Protein AF-A0A519KA55-F1 (afdb_monomer)

Radius of gyration: 27.05 Å; Cα contacts (8 Å, |Δi|>4): 321; chains: 1; bounding box: 92×28×70 Å

Solvent-accessible surface area (backbone atoms only — not comparable to full-atom values): 11023 Å² total; per-residue (Å²): 141,82,86,90,81,90,86,92,83,79,88,82,79,80,83,86,80,80,91,72,91,73,81,70,74,78,69,93,66,83,74,63,76,76,68,82,49,75,70,79,53,44,71,68,47,76,33,92,48,72,68,51,41,44,64,48,48,37,59,49,50,45,51,53,52,52,39,37,60,57,45,34,79,73,40,87,74,35,42,26,34,38,38,34,34,40,38,38,91,46,33,32,32,47,46,33,39,32,37,20,27,88,85,33,35,43,70,39,34,34,36,58,34,84,91,7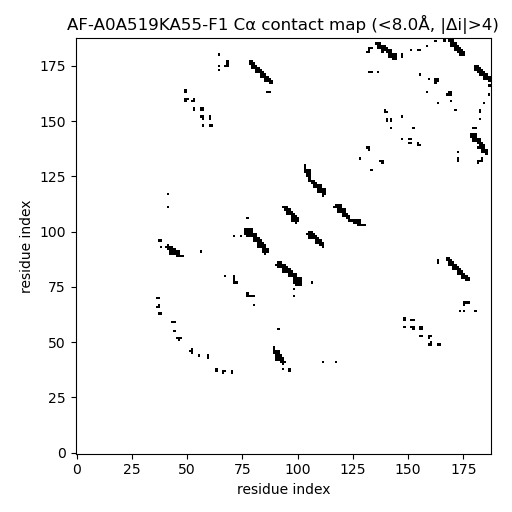4,74,42,73,40,79,52,76,76,62,75,53,78,50,68,87,77,52,59,92,85,35,43,78,70,48,80,23,46,76,94,45,31,61,65,50,47,32,52,48,53,34,54,51,44,71,74,36,36,84,79,59,51,21,31,35,40,35,43,38,40,48,87,70,37,36,39,37,20,35,34,79,102

pLDDT: mean 80.57, std 20.04, range [33.94, 97.88]

Mean predicted aligned error: 11.34 Å

Foldseek 3Di:
DDDDDDDDDDDDDDPPDDDDPPPPPPPPDPPVPPPVAQCVDFWLDFADDLVRVLVSVLVSVVVNLVRFVVNQVVDPQFFKKKWKWKQADRTIGTAKMFGAHPQRFTQWIWGQDPVVRDTDIDDDDRPNPPPADPPQWAWQDKAFPVCCSVRVSVSVSVCSVVPCVPQRMKMWMWMHGNTIITIIMHGD

Nearest PDB structures (foldseek):
  3wvr-assembly6_D  TM=4.036E-01  e=1.305E-01  Streptomyces cirratus
  8rvo-assembly1_X  TM=2.868E-01  e=2.502E-01  Saccharomyces cerevisiae
  8rvl-assembly1_X  TM=2.783E-01  e=2.816E-01  Saccharomyces cerevisiae
  2p1g-assembly2_B  TM=2.889E-01  e=4.017E-01  Bacteroides fragilis YCH46

Secondary structure (DSSP, 8-state):
---------------------------S---------TTS-SEEEE-SSHHHHHHHHHHHHHHHHHHHHHHHHHSTTEEEEEEEEEEETTEEEEEEEEEEETTSBEEEEEEEETTTTEEEEE-----B--SSSPTTPEEEEEEETTTHHHHHHHHHHHHHHHHHHHHSEEEEEEEE-SSEEEEEEEE-

Structure (mmCIF, N/CA/C/O backbone):
data_AF-A0A519KA55-F1
#
_entry.id   AF-A0A519KA55-F1
#
loop_
_atom_site.group_PDB
_atom_site.id
_atom_site.type_symbol
_atom_site.label_atom_id
_atom_site.label_alt_id
_atom_site.label_comp_id
_atom_site.label_asym_id
_atom_site.label_entity_id
_atom_site.label_seq_id
_atom_site.pdbx_PDB_ins_code
_atom_site.Cartn_x
_atom_site.Cartn_y
_atom_site.Cartn_z
_atom_site.occupancy
_atom_site.B_iso_or_equiv
_atom_site.auth_seq_id
_atom_site.auth_comp_id
_atom_site.auth_asym_id
_atom_site.auth_atom_id
_atom_site.pdbx_PDB_model_num
ATOM 1 N N . MET A 1 1 ? 73.673 -15.189 -53.585 1.00 45.50 1 MET A N 1
ATOM 2 C CA . MET A 1 1 ? 74.405 -13.899 -53.561 1.00 45.50 1 MET A CA 1
ATOM 3 C C . MET A 1 1 ? 73.322 -12.829 -53.536 1.00 45.50 1 MET A C 1
ATOM 5 O O . MET A 1 1 ? 72.498 -12.888 -54.428 1.00 45.50 1 MET A O 1
ATOM 9 N N . THR A 1 2 ? 73.092 -11.976 -52.533 1.00 46.09 2 THR A N 1
ATOM 10 C CA . THR A 1 2 ? 73.959 -11.164 -51.647 1.00 46.09 2 THR A CA 1
ATOM 11 C C . THR A 1 2 ? 73.022 -10.655 -50.518 1.00 46.09 2 THR A C 1
ATOM 13 O O . THR A 1 2 ? 71.929 -10.214 -50.835 1.00 46.09 2 THR A O 1
ATOM 16 N N . LYS A 1 3 ? 73.171 -11.034 -49.240 1.00 43.28 3 LYS A N 1
ATOM 17 C CA . LYS A 1 3 ? 73.848 -10.354 -48.106 1.00 43.28 3 LYS A CA 1
ATOM 18 C C . LYS A 1 3 ? 73.387 -8.908 -47.762 1.00 43.28 3 LYS A C 1
ATOM 20 O O . LYS A 1 3 ? 73.535 -8.035 -48.606 1.00 43.28 3 LYS A O 1
ATOM 25 N N . LEU A 1 4 ? 73.073 -8.714 -46.457 1.00 42.62 4 LEU A N 1
ATOM 26 C CA . LEU A 1 4 ? 73.141 -7.485 -45.607 1.00 42.62 4 LEU A CA 1
ATOM 27 C C . LEU A 1 4 ? 71.987 -6.467 -45.771 1.00 42.62 4 LEU A C 1
ATOM 29 O O . LEU A 1 4 ? 71.485 -6.324 -46.871 1.00 42.62 4 LEU A O 1
ATOM 33 N N . LEU A 1 5 ? 71.493 -5.691 -44.794 1.00 43.38 5 LEU A N 1
ATOM 34 C CA . LEU A 1 5 ? 71.726 -5.361 -43.366 1.00 43.38 5 LEU A CA 1
ATOM 35 C C . LEU A 1 5 ? 70.399 -4.674 -42.925 1.00 43.38 5 LEU A C 1
ATOM 37 O O . LEU A 1 5 ? 69.801 -3.970 -43.727 1.00 43.38 5 LEU A O 1
ATOM 41 N N . GLY A 1 6 ? 69.806 -4.936 -41.760 1.00 44.41 6 GLY A N 1
ATOM 42 C CA . GLY A 1 6 ? 70.147 -4.257 -40.507 1.00 44.41 6 GLY A CA 1
ATOM 43 C C . GLY A 1 6 ? 69.331 -2.968 -40.295 1.00 44.41 6 GLY A C 1
ATOM 44 O O . GLY A 1 6 ? 69.612 -1.968 -40.939 1.00 44.41 6 GLY A O 1
ATOM 45 N N . SER A 1 7 ? 68.382 -2.963 -39.350 1.00 51.75 7 SER A N 1
ATOM 46 C CA . SER A 1 7 ? 68.100 -1.769 -38.537 1.00 51.75 7 SER A CA 1
ATOM 47 C C . SER A 1 7 ? 67.402 -2.148 -37.228 1.00 51.75 7 SER A C 1
ATOM 49 O O . SER A 1 7 ? 66.263 -2.607 -37.213 1.00 51.75 7 SER A O 1
ATOM 51 N N . LEU A 1 8 ? 68.154 -1.979 -36.140 1.00 51.81 8 LEU A N 1
ATOM 52 C CA . LEU A 1 8 ? 67.713 -1.909 -34.750 1.00 51.81 8 LEU A CA 1
ATOM 53 C C . LEU A 1 8 ? 67.114 -0.520 -34.492 1.00 51.81 8 LEU A C 1
ATOM 55 O O . LEU A 1 8 ? 67.801 0.472 -34.728 1.00 51.81 8 LEU A O 1
ATOM 59 N N . THR A 1 9 ? 65.906 -0.426 -33.935 1.00 51.28 9 THR A N 1
ATOM 60 C CA . THR A 1 9 ? 65.370 0.764 -33.226 1.00 51.28 9 THR A CA 1
ATOM 61 C C . THR A 1 9 ? 63.996 0.360 -32.669 1.00 51.28 9 THR A C 1
ATOM 63 O O . THR A 1 9 ? 63.235 -0.279 -33.378 1.00 51.28 9 THR A O 1
ATOM 66 N N . LEU A 1 10 ? 63.548 0.643 -31.451 1.00 48.78 10 LEU A N 1
ATOM 67 C CA . LEU A 1 10 ? 64.107 1.236 -30.245 1.00 48.78 10 LEU A CA 1
ATOM 68 C C . LEU A 1 10 ? 63.179 0.742 -29.114 1.00 48.78 10 LEU A C 1
ATOM 70 O O . LEU A 1 10 ? 61.967 0.644 -29.302 1.00 48.78 10 LEU A O 1
ATOM 74 N N . ILE A 1 11 ? 63.745 0.415 -27.958 1.00 51.94 11 ILE A N 1
ATOM 75 C CA . ILE A 1 11 ? 63.015 0.026 -26.748 1.00 51.94 11 ILE A CA 1
ATOM 76 C C . ILE A 1 11 ? 62.241 1.247 -26.235 1.00 51.94 11 ILE A C 1
ATOM 78 O O . ILE A 1 11 ? 62.853 2.246 -25.859 1.00 51.94 11 ILE A O 1
ATOM 82 N N . SER A 1 12 ? 60.911 1.167 -26.178 1.00 54.03 12 SER A N 1
ATOM 83 C CA . SER A 1 12 ? 60.116 2.102 -25.380 1.00 54.03 12 SER A CA 1
ATOM 84 C C . SER A 1 12 ? 60.176 1.681 -23.914 1.00 54.03 12 SER A C 1
ATOM 86 O O . SER A 1 12 ? 59.584 0.683 -23.508 1.00 54.03 12 SER A O 1
ATOM 88 N N . LEU A 1 13 ? 60.928 2.458 -23.133 1.00 46.41 13 LEU A N 1
ATOM 89 C CA . LEU A 1 13 ? 60.904 2.455 -21.675 1.00 46.41 13 LEU A CA 1
ATOM 90 C C . LEU A 1 13 ? 59.489 2.809 -21.188 1.00 46.41 13 LEU A C 1
ATOM 92 O O . LEU A 1 13 ? 59.015 3.924 -21.402 1.00 46.41 13 LEU A O 1
ATOM 96 N N . PHE A 1 14 ? 58.845 1.881 -20.482 1.00 51.06 14 PHE A N 1
ATOM 97 C CA . PHE A 1 14 ? 57.729 2.205 -19.599 1.00 51.06 14 PHE A CA 1
ATOM 98 C C . PHE A 1 14 ? 58.284 2.910 -18.355 1.00 51.06 14 PHE A C 1
ATOM 100 O O . PHE A 1 14 ? 58.879 2.283 -17.481 1.00 51.06 14 PHE A O 1
ATOM 107 N N . LEU A 1 15 ? 58.086 4.225 -18.277 1.00 46.34 15 LEU A N 1
ATOM 108 C CA . LEU A 1 15 ? 58.180 4.985 -17.032 1.00 46.34 15 LEU A CA 1
ATOM 109 C C . LEU A 1 15 ? 56.929 4.688 -16.193 1.00 46.34 15 LEU A C 1
ATOM 111 O O . LEU A 1 15 ? 55.937 5.407 -16.255 1.00 46.34 15 LEU A O 1
ATOM 115 N N . ALA A 1 16 ? 56.969 3.604 -15.416 1.00 54.22 16 ALA A N 1
ATOM 116 C CA . ALA A 1 16 ? 56.063 3.407 -14.290 1.00 54.22 16 ALA A CA 1
ATOM 117 C C . ALA A 1 16 ? 56.680 4.098 -13.069 1.00 54.22 16 ALA A C 1
ATOM 119 O O . ALA A 1 16 ? 57.511 3.535 -12.359 1.00 54.22 16 ALA A O 1
ATOM 120 N N . GLY A 1 17 ? 56.307 5.356 -12.870 1.00 49.69 17 GLY A N 1
ATOM 121 C CA . GLY A 1 17 ? 56.723 6.153 -11.728 1.00 49.69 17 GLY A CA 1
ATOM 122 C C . GLY A 1 17 ? 55.613 7.112 -11.345 1.00 49.69 17 GLY A C 1
ATOM 123 O O . GLY A 1 17 ? 55.514 8.181 -11.927 1.00 49.69 17 GLY A O 1
ATOM 124 N N . CYS A 1 18 ? 54.778 6.686 -10.399 1.00 38.88 18 CYS A N 1
ATOM 125 C CA . CYS A 1 18 ? 54.170 7.526 -9.367 1.00 38.88 18 CYS A CA 1
ATOM 126 C C . CYS A 1 18 ? 53.447 6.606 -8.378 1.00 38.88 18 CYS A C 1
ATOM 128 O O . CYS A 1 18 ? 52.255 6.333 -8.485 1.00 38.88 18 CYS A O 1
ATOM 130 N N . SER A 1 19 ? 54.222 6.115 -7.411 1.00 48.47 19 SER A N 1
ATOM 131 C CA . SER A 1 19 ? 53.697 5.794 -6.091 1.00 48.47 19 SER A CA 1
ATOM 132 C C . SER A 1 19 ? 53.279 7.108 -5.444 1.00 48.47 19 SER A C 1
ATOM 134 O O . SER A 1 19 ? 54.132 7.939 -5.151 1.00 48.47 19 SER A O 1
ATOM 136 N N . ASN A 1 20 ? 51.982 7.269 -5.224 1.00 41.25 20 ASN A N 1
ATOM 137 C CA . ASN A 1 20 ? 51.453 7.992 -4.081 1.00 41.25 20 ASN A CA 1
ATOM 138 C C . ASN A 1 20 ? 50.185 7.253 -3.666 1.00 41.25 20 ASN A C 1
ATOM 140 O O . ASN A 1 20 ? 49.113 7.448 -4.236 1.00 41.25 20 ASN A O 1
ATOM 144 N N . GLU A 1 21 ? 50.342 6.370 -2.682 1.00 49.44 21 GLU A N 1
ATOM 145 C CA . GLU A 1 21 ? 49.247 5.917 -1.837 1.00 49.44 21 GLU A CA 1
ATOM 146 C C . GLU A 1 21 ? 48.680 7.143 -1.112 1.00 49.44 21 GLU A C 1
ATOM 148 O O . GLU A 1 21 ? 49.099 7.508 -0.016 1.00 49.44 21 GLU A O 1
ATOM 153 N N . SER A 1 22 ? 47.730 7.820 -1.751 1.00 39.84 22 SER A N 1
ATOM 154 C CA . SER A 1 22 ? 46.753 8.606 -1.017 1.00 39.84 22 SER A CA 1
ATOM 155 C C . SER A 1 22 ? 45.666 7.630 -0.603 1.00 39.84 22 SER A C 1
ATOM 157 O O . SER A 1 22 ? 44.792 7.270 -1.390 1.00 39.84 22 SER A O 1
ATOM 159 N N . SER A 1 23 ? 45.760 7.154 0.635 1.00 44.88 23 SER A N 1
ATOM 160 C CA . SER A 1 23 ? 44.656 6.521 1.341 1.00 44.88 23 SER A CA 1
ATOM 161 C C . SER A 1 23 ? 43.573 7.572 1.570 1.00 44.88 23 SER A C 1
ATOM 163 O O . SER A 1 23 ? 43.402 8.127 2.654 1.00 44.88 23 SER A O 1
ATOM 165 N N . THR A 1 24 ? 42.816 7.867 0.516 1.00 36.59 24 THR A N 1
ATOM 166 C CA . THR A 1 24 ? 41.502 8.462 0.683 1.00 36.59 24 THR A CA 1
ATOM 167 C C . THR A 1 24 ? 40.677 7.392 1.381 1.00 36.59 24 THR A C 1
ATOM 169 O O . THR A 1 24 ? 40.253 6.409 0.774 1.00 36.59 24 THR A O 1
ATOM 172 N N . LYS A 1 25 ? 40.517 7.542 2.699 1.00 39.91 25 LYS A N 1
ATOM 173 C CA . LYS A 1 25 ? 39.381 6.957 3.399 1.00 39.91 25 LYS A CA 1
ATOM 174 C C . LYS A 1 25 ? 38.159 7.291 2.554 1.00 39.91 25 LYS A C 1
ATOM 176 O O . LYS A 1 25 ? 37.796 8.458 2.430 1.00 39.91 25 LYS A O 1
ATOM 181 N N . ILE A 1 26 ? 37.567 6.271 1.948 1.00 41.50 26 ILE A N 1
ATOM 182 C CA . ILE A 1 26 ? 36.178 6.342 1.527 1.00 41.50 26 ILE A CA 1
ATOM 183 C C . ILE A 1 26 ? 35.415 6.362 2.849 1.00 41.50 26 ILE A C 1
ATOM 185 O O . ILE A 1 26 ? 35.096 5.314 3.408 1.00 41.50 26 ILE A O 1
ATOM 189 N N . ASP A 1 27 ? 35.247 7.558 3.418 1.00 36.34 27 ASP A N 1
ATOM 190 C CA . ASP A 1 27 ? 34.224 7.767 4.427 1.00 36.34 27 ASP A CA 1
ATOM 191 C C . ASP A 1 27 ? 32.911 7.367 3.761 1.00 36.34 27 ASP A C 1
ATOM 193 O O . ASP A 1 27 ? 32.534 7.885 2.707 1.00 36.34 27 ASP A O 1
ATOM 197 N N . GLY A 1 28 ? 32.278 6.351 4.341 1.00 43.66 28 GLY A N 1
ATOM 198 C CA . GLY A 1 28 ? 30.982 5.836 3.941 1.00 43.66 28 GLY A CA 1
ATOM 199 C C . GLY A 1 28 ? 29.891 6.866 4.200 1.00 43.66 28 GLY A C 1
ATOM 200 O O . GLY A 1 28 ? 29.091 6.709 5.111 1.00 43.66 28 GLY A O 1
ATOM 201 N N . SER A 1 29 ? 29.861 7.905 3.380 1.00 43.09 29 SER A N 1
ATOM 202 C CA . SER A 1 29 ? 28.720 8.780 3.169 1.00 43.09 29 SER A CA 1
ATOM 203 C C . SER A 1 29 ? 28.638 9.011 1.663 1.00 43.09 29 SER A C 1
ATOM 205 O O . SER A 1 29 ? 28.970 10.059 1.123 1.00 43.09 29 SER A O 1
ATOM 207 N N . ASN A 1 30 ? 28.178 7.980 0.954 1.00 35.12 30 ASN A N 1
ATOM 208 C CA . ASN A 1 30 ? 27.183 8.278 -0.061 1.00 35.12 30 ASN A CA 1
ATOM 209 C C . ASN A 1 30 ? 25.875 8.439 0.714 1.00 35.12 30 ASN A C 1
ATOM 211 O O . ASN A 1 30 ? 25.057 7.520 0.764 1.00 35.12 30 ASN A O 1
ATOM 215 N N . ASP A 1 31 ? 25.704 9.616 1.324 1.00 39.25 31 ASP A N 1
ATOM 216 C CA . ASP A 1 31 ? 24.397 10.251 1.420 1.00 39.25 31 ASP A CA 1
ATOM 217 C C . ASP A 1 31 ? 23.894 10.392 -0.019 1.00 39.25 31 ASP A C 1
ATOM 219 O O . ASP A 1 31 ? 24.026 11.421 -0.681 1.00 39.25 31 ASP A O 1
ATOM 223 N N . SER A 1 32 ? 23.393 9.273 -0.546 1.00 38.19 32 SER A N 1
ATOM 224 C CA . SER A 1 32 ? 22.484 9.259 -1.669 1.00 38.19 32 SER A CA 1
ATOM 225 C C . SER A 1 32 ? 21.394 10.220 -1.259 1.00 38.19 32 SER A C 1
ATOM 227 O O . SER A 1 32 ? 20.621 9.888 -0.360 1.00 38.19 32 SER A O 1
ATOM 229 N N . ALA A 1 33 ? 21.385 11.401 -1.882 1.00 33.94 33 ALA A N 1
ATOM 230 C CA . ALA A 1 33 ? 20.282 12.340 -1.847 1.00 33.94 33 ALA A CA 1
ATOM 231 C C . ALA A 1 33 ? 19.004 11.512 -1.777 1.00 33.94 33 ALA A C 1
ATOM 233 O O . ALA A 1 33 ? 18.752 10.694 -2.669 1.00 33.94 33 ALA A O 1
ATOM 234 N N . ALA A 1 34 ? 18.327 11.592 -0.633 1.00 36.56 34 ALA A N 1
ATOM 235 C CA . ALA A 1 34 ? 17.131 10.829 -0.375 1.00 36.56 34 ALA A CA 1
ATOM 236 C C . ALA A 1 34 ? 16.102 11.323 -1.385 1.00 36.56 34 ALA A C 1
ATOM 238 O O . ALA A 1 34 ? 15.408 12.305 -1.156 1.00 36.56 34 ALA A O 1
ATOM 239 N N . VAL A 1 35 ? 16.066 10.676 -2.551 1.00 41.72 35 VAL A N 1
ATOM 240 C CA . VAL A 1 35 ? 14.842 10.556 -3.322 1.00 41.72 35 VAL A CA 1
ATOM 241 C C . VAL A 1 35 ? 13.840 10.095 -2.277 1.00 41.72 35 VAL A C 1
ATOM 243 O O . VAL A 1 35 ? 14.068 9.054 -1.652 1.00 41.72 35 VAL A O 1
ATOM 246 N N . GLU A 1 36 ? 12.852 10.931 -1.964 1.00 48.34 36 GLU A N 1
ATOM 247 C CA . GLU A 1 36 ? 11.715 10.521 -1.151 1.00 48.34 36 GLU A CA 1
ATOM 248 C C . GLU A 1 36 ? 11.073 9.363 -1.906 1.00 48.34 36 GLU A C 1
ATOM 250 O O . GLU A 1 36 ? 10.303 9.555 -2.836 1.00 48.34 36 GLU A O 1
ATOM 255 N N . LYS A 1 37 ? 11.520 8.150 -1.584 1.00 63.28 37 LYS A N 1
ATOM 256 C CA . LYS A 1 37 ? 10.983 6.922 -2.146 1.00 63.28 37 LYS A CA 1
ATOM 257 C C . LYS A 1 37 ? 9.573 6.758 -1.614 1.00 63.28 37 LYS A C 1
ATOM 259 O O . LYS A 1 37 ? 9.285 7.185 -0.488 1.00 63.28 37 LYS A O 1
ATOM 264 N N . LEU A 1 38 ? 8.746 6.059 -2.381 1.00 74.56 38 LEU A N 1
ATOM 265 C CA . LEU A 1 38 ? 7.487 5.527 -1.893 1.00 74.56 38 LEU A CA 1
ATOM 266 C C . LEU A 1 38 ? 7.683 4.928 -0.492 1.00 74.56 38 LEU A C 1
ATOM 268 O O . LEU A 1 38 ? 8.596 4.133 -0.258 1.00 74.56 38 LEU A O 1
ATOM 272 N N . GLY A 1 39 ? 6.839 5.347 0.451 1.00 62.25 39 GLY A N 1
ATOM 273 C CA . GLY A 1 39 ? 6.963 4.917 1.842 1.00 62.25 39 GLY A CA 1
ATOM 274 C C . GLY A 1 39 ? 7.974 5.703 2.676 1.00 62.25 39 GLY A C 1
ATOM 275 O O . GLY A 1 39 ? 8.492 5.180 3.661 1.00 62.25 39 GLY A O 1
ATOM 276 N N . SER A 1 40 ? 8.212 6.975 2.354 1.00 68.88 40 SER A N 1
ATOM 277 C CA . SER A 1 40 ? 8.854 7.920 3.283 1.00 68.88 40 SER A CA 1
ATOM 278 C C . SER A 1 40 ? 8.120 7.995 4.634 1.00 68.88 40 SER A C 1
ATOM 280 O O . SER A 1 40 ? 8.750 8.212 5.670 1.00 68.88 40 SER A O 1
ATOM 282 N N . ASN A 1 41 ? 6.810 7.715 4.646 1.00 84.06 41 ASN A N 1
ATOM 283 C CA . ASN A 1 41 ? 5.984 7.614 5.845 1.00 84.06 41 ASN A CA 1
ATOM 284 C C . ASN A 1 41 ? 5.391 6.207 6.011 1.00 84.06 41 ASN A C 1
ATOM 286 O O . ASN A 1 41 ? 4.563 5.766 5.217 1.00 84.06 41 ASN A O 1
ATOM 290 N N . HIS A 1 42 ? 5.765 5.518 7.093 1.00 92.88 42 HIS A N 1
ATOM 291 C CA . HIS A 1 42 ? 5.107 4.273 7.504 1.00 92.88 42 HIS A CA 1
ATOM 292 C C . HIS A 1 42 ? 3.683 4.521 8.006 1.00 92.88 42 HIS A C 1
ATOM 294 O O . HIS A 1 42 ? 2.755 3.837 7.592 1.00 92.88 42 HIS A O 1
ATOM 300 N N . LEU A 1 43 ? 3.490 5.516 8.874 1.00 95.69 43 LEU A N 1
ATOM 301 C CA . LEU A 1 43 ? 2.164 5.891 9.353 1.00 95.69 43 LEU A CA 1
ATOM 302 C C . LEU A 1 43 ? 1.488 6.791 8.318 1.00 95.69 43 LEU A C 1
ATOM 304 O O . LEU A 1 43 ? 1.893 7.935 8.132 1.00 95.69 43 LEU A O 1
ATOM 308 N N . LEU A 1 44 ? 0.434 6.286 7.683 1.00 94.69 44 LEU A N 1
ATOM 309 C CA . LEU A 1 44 ? -0.319 7.034 6.677 1.00 94.69 44 LEU A CA 1
ATOM 310 C C . LEU A 1 44 ? -1.358 7.941 7.331 1.00 94.69 44 LEU A C 1
ATOM 312 O O . LEU A 1 44 ? -1.517 9.096 6.947 1.00 94.69 44 LEU A O 1
ATOM 316 N N . PHE A 1 45 ? -2.079 7.413 8.322 1.00 96.44 45 PHE A N 1
ATOM 317 C CA . PHE A 1 45 ? -3.015 8.184 9.134 1.00 96.44 45 PHE A CA 1
ATOM 318 C C . PHE A 1 45 ? -3.424 7.442 10.408 1.00 96.44 45 PHE A C 1
ATOM 320 O O . PHE A 1 45 ? -3.311 6.222 10.514 1.00 96.44 45 PHE A O 1
ATOM 327 N N . THR A 1 46 ? -3.972 8.190 11.363 1.00 97.88 46 THR A N 1
ATOM 328 C CA . THR A 1 46 ? -4.716 7.660 12.513 1.00 97.88 46 THR A CA 1
ATOM 329 C C . THR A 1 46 ? -6.221 7.834 12.313 1.00 97.88 46 THR A C 1
ATOM 331 O O . THR A 1 46 ? -6.648 8.698 11.539 1.00 97.88 46 THR A O 1
ATOM 334 N N . TYR A 1 47 ? -7.026 7.021 12.993 1.00 97.12 47 TYR A N 1
ATOM 335 C CA . TYR A 1 47 ? -8.486 7.089 12.965 1.00 97.12 47 TYR A CA 1
ATOM 336 C C . TYR A 1 47 ? -9.092 6.669 14.312 1.00 97.12 47 TYR A C 1
ATOM 338 O O . TYR A 1 47 ? -8.547 5.813 15.007 1.00 97.12 47 TYR A O 1
ATOM 346 N N . GLU A 1 48 ? -10.232 7.255 14.661 1.00 96.62 48 GLU A N 1
ATOM 347 C CA . GLU A 1 48 ? -10.998 6.963 15.877 1.00 96.62 48 GLU A CA 1
ATOM 348 C C . GLU A 1 48 ? -12.086 5.910 15.626 1.00 96.62 48 GLU A C 1
ATOM 350 O O . GLU A 1 48 ? -12.394 5.101 16.501 1.00 96.62 48 GLU A O 1
ATOM 355 N N . ASP A 1 49 ? -12.638 5.877 14.410 1.00 94.38 49 ASP A N 1
ATOM 356 C CA . ASP A 1 49 ? -13.696 4.953 14.013 1.00 94.38 49 ASP A CA 1
ATOM 357 C C . ASP A 1 49 ? -13.605 4.534 12.531 1.00 94.38 49 ASP A C 1
ATOM 359 O O . ASP A 1 49 ? -12.771 5.007 11.753 1.00 94.38 49 ASP A O 1
ATOM 363 N N . VAL A 1 50 ? -14.479 3.605 12.129 1.00 92.31 50 VAL A N 1
ATOM 364 C CA . VAL A 1 50 ? -14.525 3.061 10.761 1.00 92.31 50 VAL A CA 1
ATOM 365 C C . VAL A 1 50 ? -14.869 4.135 9.721 1.00 92.31 50 VAL A C 1
ATOM 367 O O . VAL A 1 50 ? -14.363 4.085 8.601 1.00 92.31 50 VAL A O 1
ATOM 370 N N . GLN A 1 51 ? -15.698 5.119 10.072 1.00 92.19 51 GLN A N 1
ATOM 371 C CA . GLN A 1 51 ? -16.131 6.173 9.150 1.00 92.19 51 GLN A CA 1
ATOM 372 C C . GLN A 1 51 ? -14.985 7.151 8.879 1.00 92.19 51 GLN A C 1
ATOM 374 O O . GLN A 1 51 ? -14.776 7.590 7.747 1.00 92.19 51 GLN A O 1
ATOM 379 N N . GLU A 1 52 ? -14.196 7.474 9.900 1.00 94.44 52 GLU A N 1
ATOM 380 C CA . GLU A 1 52 ? -12.975 8.246 9.749 1.00 94.44 52 GLU A CA 1
ATOM 381 C C . GLU A 1 52 ? -11.916 7.483 8.949 1.00 94.44 52 GLU A C 1
ATOM 383 O O . GLU A 1 52 ? -11.338 8.063 8.027 1.00 94.44 52 GLU A O 1
ATOM 388 N N . ALA A 1 53 ? -11.728 6.186 9.220 1.00 93.88 53 ALA A N 1
ATOM 389 C CA . ALA A 1 53 ? -10.843 5.338 8.423 1.00 93.88 53 ALA A CA 1
ATOM 390 C C . ALA A 1 53 ? -11.236 5.358 6.936 1.00 93.88 53 ALA A C 1
ATOM 392 O O . ALA A 1 53 ? -10.380 5.562 6.076 1.00 93.88 53 ALA A O 1
ATOM 393 N N . GLN A 1 54 ? -12.533 5.236 6.628 1.00 90.12 54 GLN A N 1
ATOM 394 C CA . GLN A 1 54 ? -13.049 5.296 5.260 1.00 90.12 54 GLN A CA 1
ATOM 395 C C . GLN A 1 54 ? -12.771 6.647 4.582 1.00 90.12 54 GLN A C 1
ATOM 397 O O . GLN A 1 54 ? -12.392 6.680 3.414 1.00 90.12 54 GLN A O 1
ATOM 402 N N . ARG A 1 55 ? -12.951 7.771 5.285 1.00 90.31 55 ARG A N 1
ATOM 403 C CA . ARG A 1 55 ? -12.687 9.101 4.706 1.00 90.31 55 ARG A CA 1
ATOM 404 C C . ARG A 1 55 ? -11.203 9.330 4.429 1.00 90.31 55 ARG A C 1
ATOM 406 O O . ARG A 1 55 ? -10.857 9.995 3.458 1.00 90.31 55 ARG A O 1
ATOM 413 N N . LYS A 1 56 ? -10.327 8.807 5.289 1.00 92.88 56 LYS A N 1
ATOM 414 C CA . LYS A 1 56 ? -8.878 9.023 5.192 1.00 92.88 56 LYS A CA 1
ATOM 415 C C . LYS A 1 56 ? -8.191 8.073 4.212 1.00 92.88 56 LYS A C 1
ATOM 417 O O . LYS A 1 56 ? -7.230 8.483 3.563 1.00 92.88 56 LYS A O 1
ATOM 422 N N . ILE A 1 57 ? -8.689 6.842 4.061 1.00 89.38 57 ILE A N 1
ATOM 423 C CA . ILE A 1 57 ? -8.040 5.835 3.211 1.00 89.38 57 ILE A CA 1
ATOM 424 C C . ILE A 1 57 ? -8.060 6.204 1.725 1.00 89.38 57 ILE A C 1
ATOM 426 O O . ILE A 1 57 ? -7.107 5.882 1.025 1.00 89.38 57 ILE A O 1
ATOM 430 N N . GLU A 1 58 ? -9.080 6.924 1.246 1.00 87.69 58 GLU A N 1
ATOM 431 C CA . GLU A 1 58 ? -9.115 7.410 -0.139 1.00 87.69 58 GLU A CA 1
ATOM 432 C C . GLU A 1 58 ? -7.926 8.338 -0.417 1.00 87.69 58 GLU A C 1
ATOM 434 O O . GLU A 1 58 ? -7.114 8.049 -1.296 1.00 87.69 58 GLU A O 1
ATOM 439 N N . SER A 1 59 ? -7.762 9.382 0.403 1.00 88.56 59 SER A N 1
ATOM 440 C CA . SER A 1 59 ? -6.642 10.326 0.303 1.00 88.56 59 SER A CA 1
ATOM 441 C C . SER A 1 59 ? -5.287 9.619 0.414 1.00 88.56 59 SER A C 1
ATOM 443 O O . SER A 1 59 ? -4.425 9.800 -0.441 1.00 88.56 59 SER A O 1
ATOM 445 N N . ALA A 1 60 ? -5.122 8.739 1.409 1.00 90.31 60 ALA A N 1
ATOM 446 C CA . ALA A 1 60 ? -3.879 7.993 1.603 1.00 90.31 60 ALA A CA 1
ATOM 447 C C . ALA A 1 60 ? -3.552 7.065 0.420 1.00 90.31 60 ALA A C 1
ATOM 449 O O . ALA A 1 60 ? -2.404 7.000 -0.014 1.00 90.31 60 ALA A O 1
ATOM 450 N N . SER A 1 61 ? -4.556 6.375 -0.134 1.00 88.94 61 SER A N 1
ATOM 451 C CA . SER A 1 61 ? -4.367 5.528 -1.315 1.00 88.94 61 SER A CA 1
ATOM 452 C C . SER A 1 61 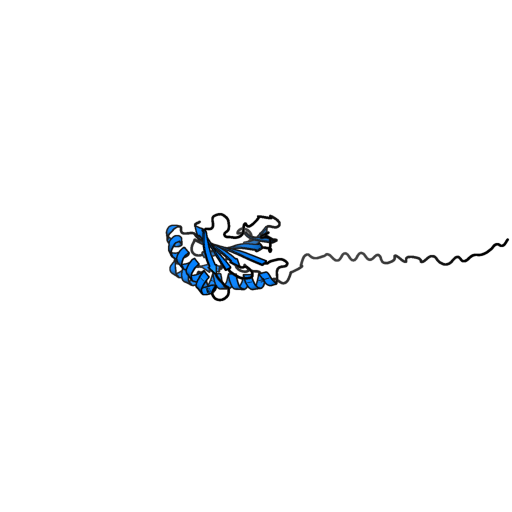? -3.994 6.349 -2.549 1.00 88.94 61 SER A C 1
ATOM 454 O O . SER A 1 61 ? -3.152 5.916 -3.330 1.00 88.94 61 SER A O 1
ATOM 456 N N . ASN A 1 62 ? -4.550 7.555 -2.695 1.00 89.19 62 ASN A N 1
ATOM 457 C CA . ASN A 1 62 ? -4.221 8.443 -3.804 1.00 89.19 62 ASN A CA 1
ATOM 458 C C . ASN A 1 62 ? -2.777 8.934 -3.741 1.00 89.19 62 ASN A C 1
ATOM 460 O O . ASN A 1 62 ? -2.094 8.914 -4.767 1.00 89.19 62 ASN A O 1
ATOM 464 N N . SER A 1 63 ? -2.302 9.317 -2.553 1.00 89.88 63 SER A N 1
ATOM 465 C CA . SER A 1 63 ? -0.898 9.682 -2.352 1.00 89.88 63 SER A CA 1
ATOM 466 C C . SER A 1 63 ? 0.026 8.512 -2.681 1.00 89.88 63 SER A C 1
ATOM 468 O O . SER A 1 63 ? 0.902 8.659 -3.524 1.00 89.88 63 SER A O 1
ATOM 470 N N . LEU A 1 64 ? -0.243 7.320 -2.130 1.00 91.06 64 LEU A N 1
ATOM 471 C CA . LEU A 1 64 ? 0.566 6.124 -2.397 1.00 91.06 64 LEU A CA 1
ATOM 472 C C . LEU A 1 64 ? 0.611 5.744 -3.880 1.00 91.06 64 LEU A C 1
ATOM 474 O O . LEU A 1 64 ? 1.657 5.346 -4.382 1.00 91.06 64 LEU A O 1
ATOM 478 N N . ILE A 1 65 ? -0.516 5.833 -4.590 1.00 90.75 65 ILE A N 1
ATOM 479 C CA . ILE A 1 65 ? -0.566 5.524 -6.024 1.00 90.75 65 ILE A CA 1
ATOM 480 C C . ILE A 1 65 ? 0.214 6.568 -6.828 1.00 90.75 65 ILE A C 1
ATOM 482 O O . ILE A 1 65 ? 0.925 6.199 -7.758 1.00 90.75 65 ILE A O 1
ATOM 486 N N . THR A 1 66 ? 0.104 7.848 -6.471 1.00 89.94 66 THR A N 1
ATOM 487 C CA . THR A 1 66 ? 0.837 8.932 -7.144 1.00 89.94 66 THR A CA 1
ATOM 488 C C . THR A 1 66 ? 2.344 8.764 -6.953 1.00 89.94 66 THR A C 1
ATOM 490 O O . THR A 1 66 ? 3.072 8.723 -7.942 1.00 89.94 66 THR A O 1
ATOM 493 N N . GLU A 1 67 ? 2.789 8.545 -5.713 1.00 91.19 67 GLU A N 1
ATOM 494 C CA . GLU A 1 67 ? 4.188 8.237 -5.387 1.00 91.19 67 GLU A CA 1
ATOM 495 C C . GLU A 1 67 ? 4.682 7.004 -6.160 1.00 91.19 67 GLU A C 1
ATOM 497 O O . GLU A 1 67 ? 5.768 7.017 -6.729 1.00 91.19 67 GLU A O 1
ATOM 502 N N . ALA A 1 68 ? 3.867 5.946 -6.256 1.00 92.50 68 ALA A N 1
ATOM 503 C CA . ALA A 1 68 ? 4.232 4.740 -6.996 1.00 92.50 68 ALA A CA 1
ATOM 504 C C . ALA A 1 68 ? 4.432 5.002 -8.496 1.00 92.50 68 ALA A C 1
ATOM 506 O O . ALA A 1 68 ? 5.353 4.453 -9.097 1.00 92.50 68 ALA A O 1
ATOM 507 N N . ILE A 1 69 ? 3.582 5.822 -9.119 1.00 90.19 69 ILE A N 1
ATOM 508 C CA . ILE A 1 69 ? 3.713 6.174 -10.542 1.00 90.19 69 ILE A CA 1
ATOM 509 C C . ILE A 1 69 ? 5.032 6.915 -10.789 1.00 90.19 69 ILE A C 1
ATOM 511 O O . ILE A 1 69 ? 5.735 6.614 -11.756 1.00 90.19 69 ILE A O 1
ATOM 515 N N . GLU A 1 70 ? 5.376 7.857 -9.912 1.00 89.50 70 GLU A N 1
ATOM 516 C CA . GLU A 1 70 ? 6.625 8.618 -9.988 1.00 89.50 70 GLU A CA 1
ATOM 517 C C . GLU A 1 70 ? 7.840 7.693 -9.807 1.00 89.50 70 GLU A C 1
ATOM 519 O O . GLU A 1 70 ? 8.760 7.701 -10.634 1.00 89.50 70 GLU A O 1
ATOM 524 N N . ASP A 1 71 ? 7.791 6.808 -8.810 1.00 90.94 71 ASP A N 1
ATOM 525 C CA . ASP A 1 71 ? 8.859 5.860 -8.490 1.00 90.94 71 ASP A CA 1
ATOM 526 C C . ASP A 1 71 ? 9.084 4.786 -9.571 1.00 90.94 71 ASP A C 1
ATOM 528 O O . ASP A 1 71 ? 10.221 4.362 -9.787 1.00 90.94 71 ASP A O 1
ATOM 532 N N . ILE A 1 72 ? 8.044 4.344 -10.293 1.00 91.19 72 ILE A N 1
ATOM 533 C CA . ILE A 1 72 ? 8.205 3.382 -11.404 1.00 91.19 72 ILE A CA 1
ATOM 534 C C . ILE A 1 72 ? 9.145 3.949 -12.470 1.00 91.19 72 ILE A C 1
ATOM 536 O O . ILE A 1 72 ? 9.991 3.228 -12.993 1.00 91.19 72 ILE A O 1
ATOM 540 N N . SER A 1 73 ? 9.020 5.241 -12.782 1.00 86.69 73 SER A N 1
ATOM 541 C CA . SER A 1 73 ? 9.832 5.887 -13.819 1.00 86.69 73 SER A CA 1
ATOM 542 C C . SER A 1 73 ? 11.298 6.086 -13.418 1.00 86.69 73 SER A C 1
ATOM 544 O O . SER A 1 73 ? 12.163 6.205 -14.289 1.00 86.69 73 SER A O 1
ATOM 546 N N . SER A 1 74 ? 11.585 6.109 -12.113 1.00 87.56 74 SER A N 1
ATOM 547 C CA . SER A 1 74 ? 12.916 6.371 -11.560 1.00 87.56 74 SER A CA 1
ATOM 548 C C . SER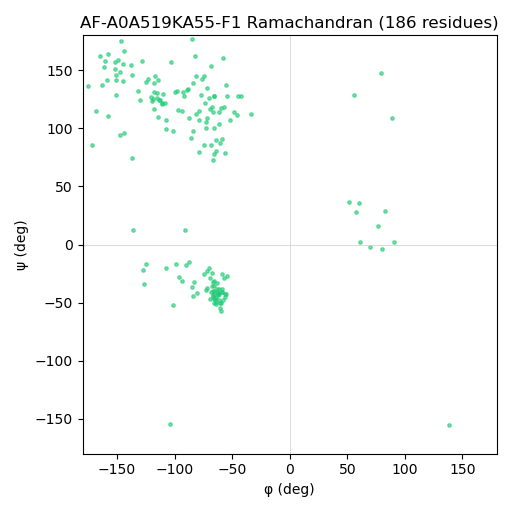 A 1 74 ? 13.679 5.096 -11.177 1.00 87.56 74 SER A C 1
ATOM 550 O O . SER A 1 74 ? 14.905 5.137 -11.047 1.00 87.56 74 SER A O 1
ATOM 552 N N . TYR A 1 75 ? 12.990 3.956 -11.039 1.00 87.50 75 TYR A N 1
ATOM 553 C CA . TYR A 1 75 ? 13.589 2.676 -10.666 1.00 87.50 75 TYR A CA 1
ATOM 554 C C . TYR A 1 75 ? 13.884 1.799 -11.904 1.00 87.50 75 TYR A C 1
ATOM 556 O O . TYR A 1 75 ? 12.951 1.364 -12.581 1.00 87.50 75 TYR A O 1
ATOM 564 N N . PRO A 1 76 ? 15.160 1.478 -12.211 1.00 89.62 76 PRO A N 1
ATOM 565 C CA . PRO A 1 76 ? 15.523 0.691 -13.392 1.00 89.62 76 PRO A CA 1
ATOM 566 C C . PRO A 1 76 ? 14.802 -0.660 -13.469 1.00 89.62 76 PRO A C 1
ATOM 568 O O . PRO A 1 76 ? 14.692 -1.364 -12.467 1.00 89.62 76 PRO A O 1
ATOM 571 N N . ASP A 1 77 ? 14.332 -1.020 -14.665 1.00 90.94 77 ASP A N 1
ATOM 572 C CA . ASP A 1 77 ? 13.592 -2.256 -14.973 1.00 90.94 77 ASP A CA 1
ATOM 573 C C . ASP A 1 77 ? 12.255 -2.440 -14.224 1.00 90.94 77 ASP A C 1
ATOM 575 O O . ASP A 1 77 ? 11.569 -3.449 -14.419 1.00 90.94 77 ASP A O 1
ATOM 579 N N . CYS A 1 78 ? 11.846 -1.473 -13.396 1.00 92.44 78 CYS A N 1
ATOM 580 C CA . CYS A 1 78 ? 10.566 -1.501 -12.705 1.00 92.44 78 CYS A CA 1
ATOM 581 C C . CYS A 1 78 ? 9.420 -1.256 -13.691 1.00 92.44 78 CYS A C 1
ATOM 583 O O . CYS A 1 78 ? 9.455 -0.350 -1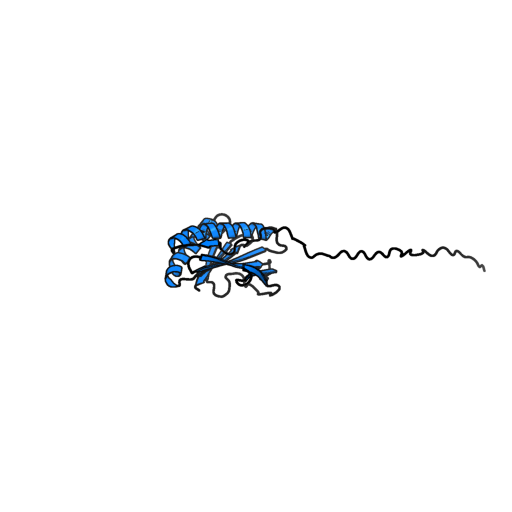4.520 1.00 92.44 78 CYS A O 1
ATOM 585 N N . THR A 1 79 ? 8.370 -2.063 -13.581 1.00 93.81 79 THR A N 1
ATOM 586 C CA . THR A 1 79 ? 7.119 -1.886 -14.339 1.00 93.81 79 THR A CA 1
ATOM 587 C C . THR A 1 79 ? 5.899 -1.801 -13.444 1.00 93.81 79 THR A C 1
ATOM 589 O O . THR A 1 79 ? 4.831 -1.375 -13.886 1.00 93.81 79 THR A O 1
ATOM 592 N N . SER A 1 80 ? 6.042 -2.221 -12.190 1.00 94.06 80 SER A N 1
ATOM 593 C CA . SER A 1 80 ? 5.001 -2.077 -11.197 1.00 94.06 80 SER A CA 1
ATOM 594 C C . SER A 1 80 ? 5.576 -1.965 -9.797 1.00 94.06 80 SER A C 1
ATOM 596 O O . SER A 1 80 ? 6.632 -2.518 -9.489 1.00 94.06 80 SER A O 1
ATOM 598 N N . ILE A 1 81 ? 4.848 -1.259 -8.942 1.00 94.00 81 ILE A N 1
ATOM 599 C CA . ILE A 1 81 ? 5.112 -1.191 -7.512 1.00 94.00 81 ILE A CA 1
ATOM 600 C C . ILE A 1 81 ? 3.910 -1.763 -6.789 1.00 94.00 81 ILE A C 1
ATOM 602 O O . ILE A 1 81 ? 2.766 -1.400 -7.071 1.00 94.00 81 ILE A O 1
ATOM 606 N N . ARG A 1 82 ? 4.169 -2.668 -5.850 1.00 94.06 82 ARG A N 1
ATOM 607 C CA . ARG A 1 82 ? 3.142 -3.187 -4.955 1.00 94.06 82 ARG A CA 1
ATOM 608 C C . ARG A 1 82 ? 3.373 -2.683 -3.548 1.00 94.06 82 ARG A C 1
ATOM 610 O O . ARG A 1 82 ? 4.453 -2.907 -3.020 1.00 94.06 82 ARG A O 1
ATOM 617 N N . SER A 1 83 ? 2.331 -2.142 -2.934 1.00 95.12 83 SER A N 1
ATOM 618 C CA . SER A 1 83 ? 2.312 -1.674 -1.547 1.00 95.12 83 SER A CA 1
ATOM 619 C C . SER A 1 83 ? 1.302 -2.478 -0.733 1.00 95.12 83 SER A C 1
ATOM 621 O O . SER A 1 83 ? 0.253 -2.852 -1.262 1.00 95.12 83 SER A O 1
ATOM 623 N N . ILE A 1 84 ? 1.599 -2.736 0.541 1.00 95.69 84 ILE A N 1
ATOM 624 C CA . ILE A 1 84 ? 0.683 -3.342 1.515 1.00 95.69 84 ILE A CA 1
ATOM 625 C C . ILE A 1 84 ? 0.481 -2.368 2.671 1.00 95.69 84 ILE A C 1
ATOM 627 O O . ILE A 1 84 ? 1.444 -1.966 3.323 1.00 95.69 84 ILE A O 1
ATOM 631 N N . VAL A 1 85 ? -0.776 -2.021 2.935 1.00 97.00 85 VAL A N 1
ATOM 632 C CA . VAL A 1 85 ? -1.175 -1.178 4.066 1.00 97.00 85 VAL A CA 1
ATOM 633 C C . VAL A 1 85 ? -2.038 -1.984 5.011 1.00 97.00 85 VAL A C 1
ATOM 635 O O . VAL A 1 85 ? -3.034 -2.579 4.597 1.00 97.00 85 VAL A O 1
ATOM 638 N N . LYS A 1 86 ? -1.695 -1.941 6.291 1.00 97.69 86 LYS A N 1
ATOM 639 C CA . LYS A 1 86 ? -2.478 -2.503 7.381 1.00 97.69 86 LYS A CA 1
ATOM 640 C C . LYS A 1 86 ? -3.302 -1.412 8.044 1.00 97.69 86 LYS A C 1
ATOM 642 O O . LYS A 1 86 ? -2.771 -0.365 8.391 1.00 97.69 86 LYS A O 1
ATOM 647 N N . ILE A 1 87 ? -4.588 -1.667 8.253 1.00 97.62 87 ILE A N 1
ATOM 648 C CA . ILE A 1 87 ? -5.486 -0.803 9.022 1.00 97.62 87 ILE A CA 1
ATOM 649 C C . ILE A 1 87 ? -5.916 -1.575 10.263 1.00 97.62 87 ILE A C 1
ATOM 651 O O . ILE A 1 87 ? -6.651 -2.560 10.169 1.00 97.62 87 ILE A O 1
ATOM 655 N N . SER A 1 88 ? -5.425 -1.154 11.425 1.00 97.56 88 SER A N 1
ATOM 656 C CA . SER A 1 88 ? -5.731 -1.783 12.712 1.00 97.56 88 SER A CA 1
ATOM 657 C C . SER A 1 88 ? -5.437 -0.835 13.869 1.00 97.56 88 SER A C 1
ATOM 659 O O . SER A 1 88 ? -4.620 0.072 13.732 1.00 97.56 88 SER A O 1
ATOM 661 N N . ASN A 1 89 ? -6.062 -1.058 15.029 1.00 95.62 89 ASN A N 1
ATOM 662 C CA . ASN A 1 89 ? -5.732 -0.349 16.276 1.00 95.62 89 ASN A CA 1
ATOM 663 C C . ASN A 1 89 ? -5.705 1.192 16.148 1.00 95.62 89 ASN A C 1
ATOM 665 O O . ASN A 1 89 ? -4.864 1.855 16.755 1.00 95.62 89 ASN A O 1
ATOM 669 N N . GLY A 1 90 ? -6.603 1.761 15.336 1.00 96.94 90 GLY A N 1
ATOM 670 C CA . GLY A 1 90 ? -6.702 3.209 15.127 1.00 96.94 90 GLY A CA 1
ATOM 671 C C . GLY A 1 90 ? -5.620 3.800 14.218 1.00 96.94 90 GLY A C 1
ATOM 672 O O . GLY A 1 90 ? -5.407 5.013 14.231 1.00 96.94 90 GLY A O 1
ATOM 673 N N . LYS A 1 91 ? -4.907 2.972 13.443 1.00 97.69 91 LYS A N 1
ATOM 674 C CA . LYS A 1 91 ? -3.837 3.400 12.532 1.00 97.69 91 LYS A CA 1
ATOM 675 C C . LYS A 1 91 ? -3.905 2.697 11.182 1.00 97.69 91 LYS A C 1
ATOM 677 O O . LYS A 1 91 ? -4.268 1.525 11.103 1.00 97.69 91 LYS A O 1
ATOM 682 N N . ALA A 1 92 ? -3.523 3.419 10.137 1.00 97.19 92 ALA A N 1
ATOM 683 C CA . ALA A 1 92 ? -3.216 2.870 8.828 1.00 97.19 92 ALA A CA 1
ATOM 684 C C . ALA A 1 92 ? -1.717 3.008 8.559 1.00 97.19 92 ALA A C 1
ATOM 686 O O . ALA A 1 92 ? -1.170 4.111 8.589 1.00 97.19 92 ALA A O 1
ATOM 687 N N . GLU A 1 93 ? -1.070 1.879 8.311 1.00 97.19 93 GLU A N 1
ATOM 688 C CA . GLU A 1 93 ? 0.379 1.730 8.304 1.00 97.19 93 GLU A CA 1
ATOM 689 C C . GLU A 1 93 ? 0.821 1.031 7.015 1.00 97.19 93 GLU A C 1
ATOM 691 O O . GLU A 1 93 ? 0.351 -0.064 6.711 1.00 97.19 93 GLU A O 1
ATOM 696 N N . LEU A 1 94 ? 1.721 1.643 6.245 1.00 96.88 94 LEU A N 1
ATOM 697 C CA . LEU A 1 94 ? 2.407 0.996 5.130 1.00 96.88 94 LEU A CA 1
ATOM 698 C C . LEU A 1 94 ? 3.409 -0.011 5.702 1.00 96.88 94 LEU A C 1
ATOM 700 O O . LEU A 1 94 ? 4.422 0.366 6.284 1.00 96.88 94 LEU A O 1
ATOM 704 N N . THR A 1 95 ? 3.134 -1.301 5.558 1.00 95.88 95 THR A N 1
ATOM 705 C CA . THR A 1 95 ? 3.957 -2.362 6.158 1.00 95.88 95 THR A CA 1
ATOM 706 C C . THR A 1 95 ? 4.980 -2.928 5.187 1.00 95.88 95 THR A C 1
ATOM 708 O O . THR A 1 95 ? 6.028 -3.414 5.607 1.00 95.88 95 THR A O 1
ATOM 711 N N . GLU A 1 96 ? 4.687 -2.876 3.889 1.00 93.81 96 GLU A N 1
ATOM 712 C CA . GLU A 1 96 ? 5.540 -3.433 2.844 1.00 93.81 96 GLU A CA 1
ATOM 713 C C . GLU A 1 96 ? 5.372 -2.661 1.536 1.00 93.81 96 GLU A C 1
ATOM 715 O O . GLU A 1 96 ? 4.263 -2.247 1.196 1.00 93.81 96 GLU A O 1
ATOM 720 N N . PHE A 1 97 ? 6.449 -2.535 0.766 1.00 93.88 97 PHE A N 1
ATOM 721 C CA . PHE A 1 97 ? 6.366 -2.220 -0.653 1.00 93.88 97 PHE A CA 1
ATOM 722 C C . PHE A 1 97 ? 7.455 -2.927 -1.463 1.00 93.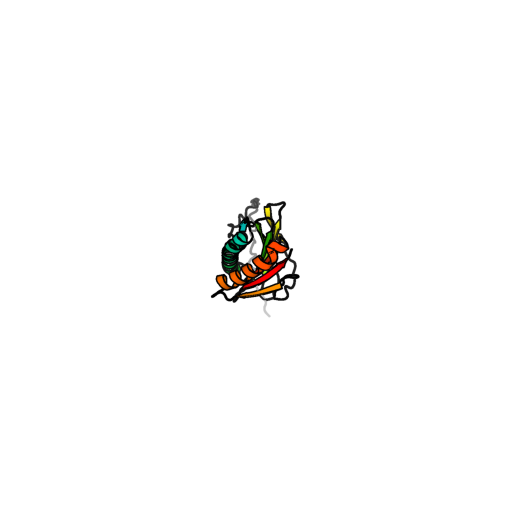88 97 PHE A C 1
ATOM 724 O O . PHE A 1 97 ? 8.507 -3.296 -0.944 1.00 93.88 97 PHE A O 1
ATOM 731 N N . SER A 1 98 ? 7.208 -3.147 -2.750 1.00 92.06 98 SER A N 1
ATOM 732 C CA . SER A 1 98 ? 8.125 -3.865 -3.634 1.00 92.06 98 SER A CA 1
ATOM 733 C C . SER A 1 98 ? 8.129 -3.302 -5.046 1.00 92.06 98 SER A C 1
ATOM 735 O O . SER A 1 98 ? 7.074 -2.965 -5.576 1.00 92.06 98 SER A O 1
ATOM 737 N N . TYR A 1 99 ? 9.317 -3.249 -5.646 1.00 91.81 99 TYR A N 1
ATOM 738 C CA . TYR A 1 99 ? 9.533 -2.906 -7.052 1.00 91.81 99 TYR A CA 1
ATOM 739 C C . TYR A 1 99 ? 9.563 -4.196 -7.868 1.00 91.81 99 TYR A C 1
ATOM 741 O O . TYR A 1 99 ? 10.252 -5.147 -7.488 1.00 91.81 99 TYR A O 1
ATOM 749 N N . ILE A 1 100 ? 8.808 -4.249 -8.962 1.00 90.44 100 ILE A N 1
ATOM 750 C CA . ILE A 1 100 ? 8.536 -5.475 -9.714 1.00 90.44 100 ILE A CA 1
ATOM 751 C C . ILE A 1 100 ? 8.773 -5.227 -11.209 1.00 90.44 100 ILE A C 1
ATOM 753 O O . ILE A 1 100 ? 8.282 -4.248 -11.781 1.00 90.44 100 ILE A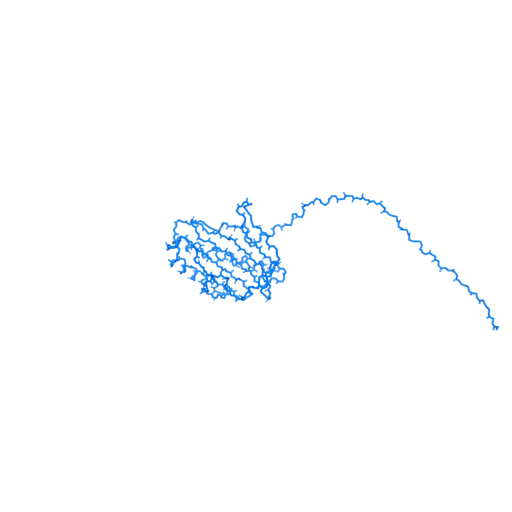 O 1
ATOM 757 N N . ASP A 1 101 ? 9.513 -6.125 -11.858 1.00 90.75 101 ASP A N 1
ATOM 758 C CA . ASP A 1 101 ? 9.793 -6.049 -13.294 1.00 90.75 101 ASP A CA 1
ATOM 759 C C . ASP A 1 101 ? 8.695 -6.672 -14.172 1.00 90.75 101 ASP A C 1
ATOM 761 O O . ASP A 1 101 ? 7.714 -7.244 -13.698 1.00 90.75 101 ASP A O 1
ATOM 765 N N . THR A 1 102 ? 8.883 -6.573 -15.487 1.00 89.88 102 THR A N 1
ATOM 766 C CA . THR A 1 102 ? 7.943 -7.062 -16.513 1.00 89.88 102 THR A CA 1
ATOM 767 C C . THR A 1 102 ? 7.667 -8.571 -16.414 1.00 89.88 102 THR A C 1
ATOM 769 O O . THR A 1 102 ? 6.623 -9.048 -16.852 1.00 89.88 102 THR A O 1
ATOM 772 N N . ASN A 1 103 ? 8.602 -9.335 -15.839 1.00 87.00 103 ASN A N 1
ATOM 773 C CA . ASN A 1 103 ? 8.486 -10.780 -15.644 1.00 87.00 103 ASN A CA 1
ATOM 774 C C . ASN A 1 103 ? 7.856 -11.130 -14.284 1.00 87.00 103 ASN A C 1
ATOM 776 O O . ASN A 1 103 ? 7.910 -12.286 -13.864 1.00 87.00 103 ASN A O 1
ATOM 780 N N . ASN A 1 104 ? 7.278 -10.144 -13.589 1.00 84.31 104 ASN A N 1
ATOM 781 C CA . ASN A 1 104 ? 6.764 -10.245 -12.225 1.00 84.31 104 ASN A CA 1
ATOM 782 C C . ASN A 1 104 ? 7.816 -10.685 -11.191 1.00 84.31 104 ASN A C 1
ATOM 784 O O . ASN A 1 104 ? 7.481 -11.294 -10.169 1.00 84.31 104 ASN A O 1
ATOM 788 N N . ARG A 1 105 ? 9.097 -10.389 -11.437 1.00 86.12 105 ARG A N 1
ATOM 789 C CA . ARG A 1 105 ? 10.161 -10.618 -10.458 1.00 86.12 105 ARG A CA 1
ATOM 790 C C . ARG A 1 105 ? 10.300 -9.394 -9.564 1.00 86.12 105 ARG A C 1
ATOM 792 O O . ARG A 1 105 ? 10.387 -8.266 -10.043 1.00 86.12 105 ARG A O 1
ATOM 799 N N . VAL A 1 106 ? 10.392 -9.639 -8.260 1.00 88.75 106 VAL A N 1
ATOM 800 C CA . VAL A 1 106 ? 10.712 -8.610 -7.266 1.00 88.75 106 VAL A CA 1
ATOM 801 C C . VAL A 1 106 ? 12.170 -8.176 -7.428 1.00 88.75 106 VAL A C 1
ATOM 803 O O . VAL A 1 106 ? 13.088 -8.976 -7.243 1.00 88.75 106 VAL A O 1
ATOM 806 N N . LEU A 1 107 ? 12.376 -6.907 -7.769 1.00 87.94 107 LEU A N 1
ATOM 807 C CA . LEU A 1 107 ? 13.684 -6.259 -7.864 1.00 87.94 107 LEU A CA 1
ATOM 808 C C . LEU A 1 107 ? 14.190 -5.838 -6.479 1.00 87.94 107 LEU A C 1
ATOM 810 O O . LEU A 1 107 ? 15.356 -6.037 -6.144 1.00 87.94 107 LEU A O 1
ATOM 814 N N . ALA A 1 108 ? 13.287 -5.305 -5.656 1.00 88.69 108 ALA A N 1
ATOM 815 C CA . ALA A 1 108 ? 13.541 -4.952 -4.267 1.00 88.69 108 ALA A CA 1
ATOM 816 C C . ALA A 1 108 ? 12.258 -5.061 -3.443 1.00 88.69 108 ALA A C 1
ATOM 818 O O . ALA A 1 108 ? 11.185 -4.685 -3.912 1.00 88.69 108 ALA A O 1
ATOM 819 N N . LEU A 1 109 ? 12.392 -5.551 -2.212 1.00 90.31 109 LEU A N 1
ATOM 820 C CA . LEU A 1 109 ? 11.32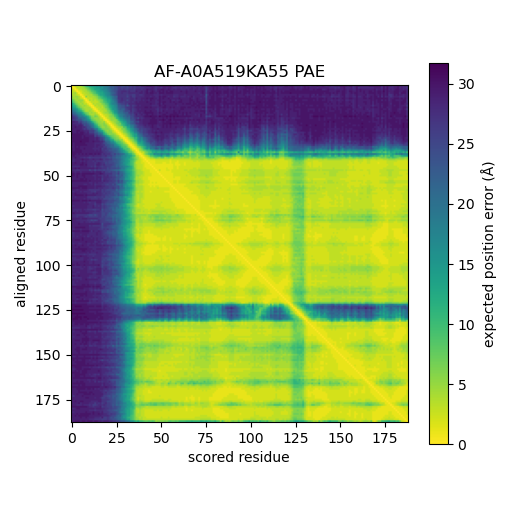2 -5.648 -1.226 1.00 90.31 109 LEU A CA 1
ATOM 821 C C . LEU A 1 109 ? 11.708 -4.841 0.008 1.00 90.31 109 LEU A C 1
ATOM 823 O O . LEU A 1 109 ? 12.769 -5.062 0.586 1.00 90.31 109 LEU A O 1
ATOM 827 N N . TYR A 1 110 ? 10.840 -3.942 0.432 1.00 91.44 110 TYR A N 1
ATOM 828 C CA . TYR A 1 110 ? 10.992 -3.149 1.638 1.00 91.44 110 TYR A CA 1
ATOM 829 C C . TYR A 1 110 ? 9.890 -3.536 2.612 1.00 91.44 110 TYR A C 1
ATOM 831 O O . TYR A 1 110 ? 8.716 -3.489 2.262 1.00 91.44 110 TYR A O 1
ATOM 839 N N . GLN A 1 111 ? 10.261 -3.912 3.831 1.00 92.44 111 GLN A N 1
ATOM 840 C CA . GLN A 1 111 ? 9.309 -4.180 4.910 1.00 92.44 111 GLN A CA 1
ATOM 841 C C . GLN A 1 111 ? 9.642 -3.297 6.103 1.00 92.44 111 GLN A C 1
ATOM 843 O O . GLN A 1 111 ? 10.816 -3.040 6.384 1.00 92.44 111 GLN A O 1
ATOM 848 N N . TRP A 1 112 ? 8.612 -2.814 6.785 1.00 93.12 112 TRP A N 1
ATOM 849 C CA . TRP A 1 112 ? 8.778 -2.011 7.985 1.00 93.12 112 TRP A CA 1
ATOM 850 C C . TRP A 1 112 ? 9.409 -2.843 9.112 1.00 93.12 112 TRP A C 1
ATOM 852 O O . TRP A 1 112 ? 8.946 -3.938 9.425 1.00 93.12 112 TRP A O 1
ATOM 862 N N . ASP A 1 113 ? 10.493 -2.335 9.700 1.00 91.06 113 ASP A N 1
ATOM 863 C CA . ASP A 1 113 ? 11.201 -2.940 10.829 1.00 91.06 113 ASP A CA 1
ATOM 864 C C . ASP A 1 113 ? 10.917 -2.099 12.084 1.00 91.06 113 ASP A C 1
ATOM 866 O O . ASP A 1 113 ? 11.543 -1.056 12.293 1.00 91.06 113 ASP A O 1
ATOM 870 N N . ASP A 1 114 ? 9.975 -2.554 12.920 1.00 90.06 114 ASP A N 1
ATOM 871 C CA . ASP A 1 114 ? 9.541 -1.854 14.143 1.00 90.06 114 ASP A CA 1
ATOM 872 C C . ASP A 1 114 ? 10.689 -1.572 15.120 1.00 90.06 114 ASP A C 1
ATOM 874 O O . ASP A 1 114 ? 10.652 -0.593 15.864 1.00 90.06 114 ASP A O 1
ATOM 878 N N . ILE A 1 115 ? 11.731 -2.410 15.121 1.00 90.50 115 ILE A N 1
ATOM 879 C CA . ILE A 1 115 ? 12.886 -2.246 16.012 1.00 90.50 115 ILE A CA 1
ATOM 880 C C . ILE A 1 115 ? 13.733 -1.059 15.553 1.00 90.50 115 ILE A C 1
ATOM 882 O O . ILE A 1 115 ? 14.285 -0.328 16.375 1.00 90.50 115 ILE A O 1
ATOM 886 N N . ARG A 1 116 ? 13.855 -0.869 14.236 1.00 88.81 116 ARG A N 1
ATOM 887 C CA . ARG A 1 116 ? 14.632 0.229 13.648 1.00 88.81 116 ARG A CA 1
ATOM 888 C C . ARG A 1 116 ? 13.816 1.492 13.414 1.00 88.81 116 ARG A C 1
ATOM 890 O O . ARG A 1 116 ? 14.419 2.541 13.210 1.00 88.81 116 ARG A O 1
ATOM 897 N N . GLY A 1 117 ? 12.487 1.392 13.406 1.00 90.19 117 GLY A N 1
ATOM 898 C CA . GLY A 1 117 ? 11.610 2.486 13.000 1.00 90.19 117 GLY A CA 1
ATOM 899 C C . GLY A 1 117 ? 11.878 2.924 11.558 1.00 90.19 117 GLY A C 1
ATOM 900 O O . GLY A 1 117 ? 11.868 4.118 11.268 1.00 90.19 117 GLY A O 1
ATOM 901 N N . ALA A 1 118 ? 12.202 1.973 10.678 1.00 90.81 118 ALA A N 1
ATOM 902 C CA . ALA A 1 118 ? 12.548 2.246 9.288 1.00 90.81 118 ALA A CA 1
ATOM 903 C C . ALA A 1 118 ? 12.201 1.062 8.381 1.00 90.81 118 ALA A C 1
ATOM 905 O O . ALA A 1 118 ? 12.175 -0.092 8.815 1.00 90.81 118 ALA A O 1
ATOM 906 N N . PHE A 1 119 ? 12.014 1.332 7.089 1.00 90.62 119 PHE A N 1
ATOM 907 C CA . PHE A 1 119 ? 11.921 0.275 6.089 1.00 90.62 119 PHE A CA 1
ATOM 908 C C . PHE A 1 119 ? 13.275 -0.400 5.883 1.00 90.62 119 PHE A C 1
ATOM 910 O O . PHE A 1 119 ? 14.285 0.238 5.580 1.00 90.62 119 PHE A O 1
ATOM 917 N N . LYS A 1 120 ? 13.288 -1.723 6.011 1.00 89.44 120 LYS A N 1
ATOM 918 C CA . LYS A 1 120 ? 14.449 -2.561 5.748 1.00 89.44 120 LYS A CA 1
ATOM 919 C C . LYS A 1 120 ? 14.330 -3.179 4.361 1.00 89.44 120 LYS A C 1
ATOM 921 O O . LYS A 1 120 ? 13.307 -3.770 4.028 1.00 89.44 120 LYS A O 1
ATOM 926 N N . LEU A 1 121 ? 15.405 -3.087 3.581 1.00 89.12 121 LEU A N 1
ATOM 927 C CA . LEU A 1 121 ? 15.530 -3.785 2.305 1.00 89.12 121 LEU A CA 1
ATOM 928 C C . LEU A 1 121 ? 15.779 -5.283 2.540 1.00 89.12 121 LEU A C 1
ATOM 930 O O . LEU A 1 121 ? 16.776 -5.675 3.149 1.00 89.12 121 LEU A O 1
ATOM 934 N N . TYR A 1 122 ? 14.895 -6.112 2.003 1.00 82.62 122 TYR A N 1
ATOM 935 C CA . TYR A 1 122 ? 15.046 -7.553 1.865 1.00 82.62 122 TYR A CA 1
ATOM 936 C C . TYR A 1 122 ? 15.433 -7.834 0.408 1.00 82.62 122 TYR A C 1
ATOM 938 O O . TYR A 1 122 ? 14.604 -7.813 -0.499 1.00 82.62 122 TYR A O 1
ATOM 946 N N . GLY A 1 123 ? 16.730 -8.011 0.159 1.00 64.06 123 GLY A N 1
ATOM 947 C CA . GLY A 1 123 ? 17.242 -8.260 -1.188 1.00 64.06 123 GLY A CA 1
ATOM 948 C C . GLY A 1 123 ? 16.982 -9.692 -1.670 1.00 64.06 123 GLY A C 1
ATOM 949 O O . GLY A 1 123 ? 17.143 -10.644 -0.912 1.00 64.06 123 GLY A O 1
ATOM 950 N N . GLY A 1 124 ? 16.676 -9.841 -2.963 1.00 56.69 124 GLY A N 1
ATOM 951 C CA . GLY A 1 124 ? 17.126 -10.998 -3.747 1.00 56.69 124 GLY A CA 1
ATOM 952 C C . GLY A 1 124 ? 16.244 -12.247 -3.820 1.00 56.69 124 GLY A C 1
ATOM 953 O O . GLY A 1 124 ? 16.647 -13.195 -4.492 1.00 56.69 124 GLY A O 1
ATOM 954 N N . SER A 1 125 ? 15.056 -12.291 -3.220 1.00 47.53 125 SER A N 1
ATOM 955 C CA . SER A 1 125 ? 14.158 -13.431 -3.449 1.00 47.53 125 SER A CA 1
ATOM 956 C C . SER A 1 125 ? 13.293 -13.191 -4.680 1.00 47.53 125 SER A C 1
ATOM 958 O O . SER A 1 125 ? 12.368 -12.381 -4.657 1.00 47.53 125 SER A O 1
ATOM 960 N N . ILE A 1 126 ? 13.578 -13.943 -5.747 1.00 51.16 126 ILE A N 1
ATOM 961 C CA . ILE A 1 126 ? 12.658 -14.177 -6.864 1.00 51.16 126 ILE A CA 1
ATOM 962 C C . ILE A 1 126 ? 11.462 -14.939 -6.283 1.00 51.16 126 ILE A C 1
ATOM 964 O O . ILE A 1 126 ? 11.399 -16.163 -6.340 1.00 51.16 126 ILE A O 1
ATOM 968 N N . LEU A 1 127 ? 10.531 -14.232 -5.651 1.00 52.28 127 LEU A N 1
ATOM 969 C CA . LEU A 1 127 ? 9.193 -14.765 -5.477 1.00 52.28 127 LEU A CA 1
ATOM 970 C C . LEU A 1 127 ? 8.513 -14.546 -6.825 1.00 52.28 127 LEU A C 1
ATOM 972 O O . LEU A 1 127 ? 8.379 -13.387 -7.225 1.00 52.28 127 LEU A O 1
ATOM 976 N N . PRO A 1 128 ? 8.147 -15.604 -7.571 1.00 47.81 128 PRO A N 1
ATOM 977 C CA . PRO A 1 128 ? 7.273 -15.418 -8.710 1.00 47.81 128 PRO A CA 1
ATOM 978 C C . PRO A 1 128 ? 5.971 -14.857 -8.151 1.00 47.81 128 PRO A C 1
ATOM 980 O O . PRO A 1 128 ? 5.187 -15.573 -7.529 1.00 47.81 128 PRO A O 1
ATOM 983 N N . ILE A 1 129 ? 5.757 -13.557 -8.329 1.00 53.69 129 ILE A N 1
ATOM 984 C CA . ILE A 1 129 ? 4.428 -13.006 -8.153 1.00 53.69 129 ILE A CA 1
ATOM 985 C C . ILE A 1 129 ? 3.676 -13.514 -9.373 1.00 53.69 129 ILE A C 1
ATOM 987 O O . ILE A 1 129 ? 3.853 -13.028 -10.486 1.00 53.69 129 ILE A O 1
ATOM 991 N N . ILE A 1 130 ? 2.888 -14.568 -9.194 1.00 54.06 130 ILE A N 1
ATOM 992 C CA . ILE A 1 130 ? 1.900 -14.934 -10.199 1.00 54.06 130 ILE A CA 1
ATOM 993 C C . ILE A 1 130 ? 0.964 -13.726 -10.268 1.00 54.06 130 ILE A C 1
ATOM 995 O O . ILE A 1 130 ? 0.358 -13.371 -9.259 1.00 54.06 130 ILE A O 1
ATOM 999 N N . GLY A 1 131 ? 0.956 -13.030 -11.409 1.00 60.44 131 GLY A N 1
ATOM 1000 C CA . GLY A 1 131 ? 0.265 -11.751 -11.571 1.00 60.44 131 GLY A CA 1
ATOM 1001 C C . GLY A 1 131 ? -1.144 -11.778 -10.974 1.00 60.44 131 GLY A C 1
ATOM 1002 O O . GLY A 1 131 ? -1.925 -12.685 -11.255 1.00 60.44 131 GLY A O 1
ATOM 1003 N N . GLY A 1 132 ? -1.448 -10.799 -10.120 1.00 79.88 132 GLY A N 1
ATOM 1004 C CA . GLY A 1 132 ? -2.692 -10.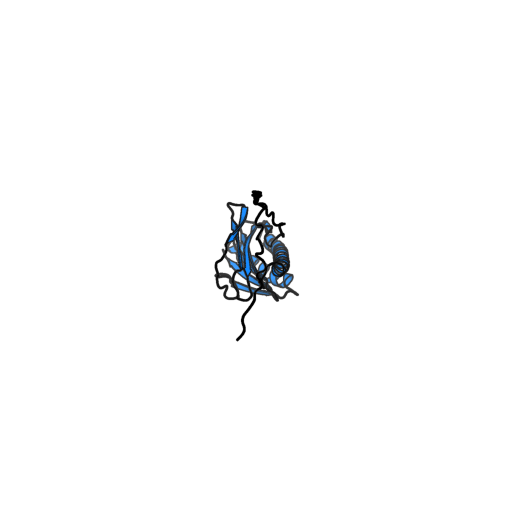749 -9.358 1.00 79.88 132 GLY A CA 1
ATOM 1005 C C . GLY A 1 132 ? -2.480 -10.299 -7.915 1.00 79.88 132 GLY A C 1
ATOM 1006 O O . GLY A 1 132 ? -1.530 -9.582 -7.597 1.00 79.88 132 GLY A O 1
ATOM 1007 N N . CYS A 1 133 ? -3.403 -10.706 -7.046 1.00 90.00 133 CYS A N 1
ATOM 1008 C CA . CYS A 1 133 ? -3.337 -10.413 -5.620 1.00 90.00 133 CYS A CA 1
ATOM 1009 C C . CYS A 1 133 ? -2.286 -11.278 -4.914 1.00 90.00 133 CYS A C 1
ATOM 1011 O O . CYS A 1 133 ? -2.144 -12.446 -5.275 1.00 90.00 133 CYS A O 1
ATOM 1013 N N . PRO A 1 134 ? -1.587 -10.750 -3.892 1.00 88.19 134 PRO A N 1
ATOM 1014 C CA . PRO A 1 134 ? -0.698 -11.559 -3.063 1.00 88.19 134 PRO A CA 1
ATOM 1015 C C . PRO A 1 134 ? -1.429 -12.723 -2.389 1.00 88.19 134 PRO A C 1
ATOM 1017 O O . PRO A 1 134 ? -2.648 -12.683 -2.204 1.00 88.19 134 PRO A O 1
ATOM 1020 N N . ASP A 1 135 ? -0.676 -13.726 -1.946 1.00 87.75 135 ASP A N 1
ATOM 1021 C CA . ASP A 1 135 ? -1.241 -14.890 -1.268 1.00 87.75 135 ASP A CA 1
ATOM 1022 C C . ASP A 1 135 ? -2.114 -14.491 -0.066 1.00 87.75 135 ASP A C 1
ATOM 1024 O O . ASP A 1 135 ? -1.729 -13.722 0.823 1.00 87.75 135 ASP A O 1
ATOM 1028 N N . GLY A 1 136 ? -3.337 -15.023 -0.053 1.00 91.38 136 GLY A N 1
ATOM 1029 C CA . GLY A 1 136 ? -4.348 -14.729 0.961 1.00 91.38 136 GLY A CA 1
ATOM 1030 C C . GLY A 1 136 ? -5.105 -13.411 0.764 1.00 91.38 136 GLY A C 1
ATOM 1031 O O . GLY A 1 136 ? -6.032 -13.155 1.529 1.00 91.38 136 GLY A O 1
ATOM 1032 N N . PHE A 1 137 ? -4.768 -12.595 -0.241 1.00 94.94 137 PHE A N 1
ATOM 1033 C CA . PHE A 1 137 ? -5.545 -11.413 -0.612 1.00 94.94 137 PHE A CA 1
ATOM 1034 C C . PHE A 1 137 ? -6.620 -11.762 -1.643 1.00 94.94 137 PHE A C 1
ATOM 1036 O O . PHE A 1 137 ? -6.363 -12.402 -2.661 1.00 94.94 137 PHE A O 1
ATOM 1043 N N . ALA A 1 138 ? -7.837 -11.285 -1.399 1.00 95.75 138 ALA A N 1
ATOM 1044 C CA . ALA A 1 138 ? -8.925 -11.331 -2.358 1.00 95.75 138 ALA A CA 1
ATOM 1045 C C . ALA A 1 138 ? -8.839 -10.137 -3.314 1.00 95.75 138 ALA A C 1
ATOM 1047 O O . ALA A 1 138 ? -8.592 -9.003 -2.898 1.00 95.75 138 ALA A O 1
ATOM 1048 N N . PHE A 1 139 ? -9.094 -10.387 -4.595 1.00 95.56 139 PHE A N 1
ATOM 1049 C CA . PHE A 1 139 ? -9.247 -9.326 -5.583 1.00 95.56 139 PHE A CA 1
ATOM 1050 C C . PHE A 1 139 ? -10.491 -8.495 -5.287 1.00 95.56 139 PHE A C 1
ATOM 1052 O O . PHE A 1 139 ? -11.585 -9.043 -5.149 1.00 95.56 139 PHE A O 1
ATOM 1059 N N . LEU A 1 140 ? -10.324 -7.174 -5.218 1.00 95.62 140 LEU A N 1
ATOM 1060 C CA . LEU A 1 140 ? -11.440 -6.243 -5.093 1.00 95.62 140 LEU A CA 1
ATOM 1061 C C . LEU A 1 140 ? -11.755 -5.588 -6.432 1.00 95.62 140 LEU A C 1
ATOM 1063 O O . LEU A 1 140 ? -12.914 -5.552 -6.853 1.00 95.62 140 LEU A O 1
ATOM 1067 N N . LYS A 1 141 ? -10.733 -5.020 -7.086 1.00 95.62 141 LYS A N 1
ATOM 1068 C CA . LYS A 1 141 ? -10.941 -4.183 -8.267 1.00 95.62 141 LYS A CA 1
ATOM 1069 C C . LYS A 1 141 ? -9.677 -4.012 -9.107 1.00 95.62 141 LYS A C 1
ATOM 1071 O O . LYS A 1 141 ? -8.567 -4.031 -8.589 1.00 95.62 141 LYS A O 1
ATOM 1076 N N . LEU A 1 142 ? -9.876 -3.777 -10.402 1.00 94.75 142 LEU A N 1
ATOM 1077 C CA . LEU A 1 142 ? -8.878 -3.242 -11.324 1.00 94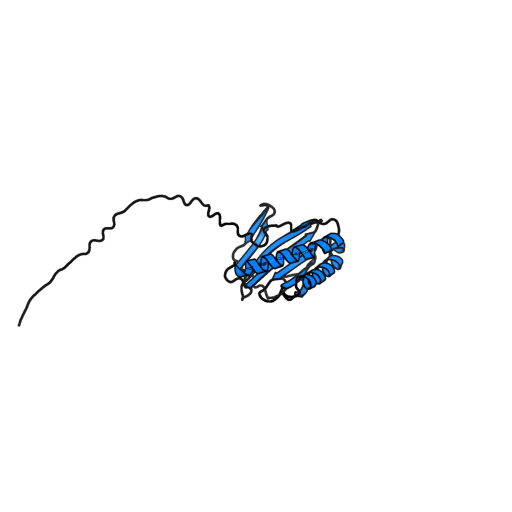.75 142 LEU A CA 1
ATOM 1078 C C . LEU A 1 142 ? -9.356 -1.852 -11.756 1.00 94.75 142 LEU A C 1
ATOM 1080 O O . LEU A 1 142 ? -10.485 -1.724 -12.235 1.00 94.75 142 LEU A O 1
ATOM 1084 N N . CYS A 1 143 ? -8.523 -0.838 -11.555 1.00 93.81 143 CYS A N 1
ATOM 1085 C CA . CYS A 1 143 ? -8.840 0.566 -11.787 1.00 93.81 143 CYS A CA 1
ATOM 1086 C C . CYS A 1 143 ? -7.931 1.154 -12.867 1.00 93.81 143 CYS A C 1
ATOM 1088 O O . CYS A 1 143 ? -6.732 0.875 -12.884 1.00 93.81 143 CYS A O 1
ATOM 1090 N N . SER A 1 144 ? -8.485 1.970 -13.762 1.00 93.75 144 SER A N 1
ATOM 1091 C CA . SER A 1 144 ? -7.690 2.674 -14.770 1.00 93.75 144 SER A CA 1
ATOM 1092 C C . SER A 1 144 ? -7.072 3.937 -14.170 1.00 93.75 144 SER A C 1
ATOM 1094 O O . SER A 1 144 ? -7.558 4.450 -13.165 1.00 93.75 144 SER A O 1
ATOM 1096 N N . TYR A 1 145 ? -6.046 4.508 -14.800 1.00 88.38 145 TYR A N 1
ATOM 1097 C CA . TYR A 1 145 ? -5.496 5.781 -14.319 1.00 88.38 145 TYR A CA 1
ATOM 1098 C C . TYR A 1 145 ? -6.436 6.975 -14.464 1.00 88.38 145 TYR A C 1
ATOM 1100 O O . TYR A 1 145 ? -6.328 7.926 -13.698 1.00 88.38 145 TYR A O 1
ATOM 1108 N N . SER A 1 146 ? -7.391 6.931 -15.391 1.00 88.25 146 SER A N 1
ATOM 1109 C CA . SER A 1 146 ? -8.373 8.010 -15.526 1.00 88.25 146 SER A CA 1
ATOM 1110 C C . SER A 1 146 ? -9.380 8.072 -14.375 1.00 88.25 146 SER A C 1
ATOM 1112 O O . SER A 1 146 ? -10.008 9.110 -14.189 1.00 88.25 146 SER A O 1
ATOM 1114 N N . ASP A 1 147 ? -9.553 6.986 -13.618 1.00 89.69 147 ASP A N 1
ATOM 1115 C CA . ASP A 1 147 ? -10.584 6.876 -12.581 1.00 89.69 147 ASP A CA 1
ATOM 1116 C C . ASP A 1 147 ? -10.090 6.249 -11.269 1.00 89.69 147 ASP A C 1
ATOM 1118 O O . ASP A 1 147 ? -10.908 5.917 -10.407 1.00 89.69 147 ASP A O 1
ATOM 1122 N N . PHE A 1 148 ? -8.770 6.098 -11.087 1.00 87.00 148 PHE A N 1
ATOM 1123 C CA . PHE A 1 148 ? -8.228 5.298 -9.988 1.00 87.00 148 PHE A CA 1
ATOM 1124 C C . PHE A 1 148 ? -8.676 5.792 -8.614 1.00 87.00 148 PHE A C 1
ATOM 1126 O O . PHE A 1 148 ? -8.977 4.960 -7.768 1.00 87.00 148 PHE A O 1
ATOM 1133 N N . SER A 1 149 ? -8.777 7.109 -8.406 1.00 85.88 149 SER A N 1
ATOM 1134 C CA . SER A 1 149 ? -9.182 7.687 -7.121 1.00 85.88 149 SER A CA 1
ATOM 1135 C C . SER A 1 149 ? -10.579 7.215 -6.710 1.00 85.88 149 SER A C 1
ATOM 1137 O O . SER A 1 149 ? -10.747 6.537 -5.696 1.00 85.88 149 SER A O 1
ATOM 1139 N N . THR A 1 150 ? -11.581 7.447 -7.562 1.00 89.25 150 THR A N 1
ATOM 1140 C CA . THR A 1 150 ? -12.962 7.027 -7.294 1.00 89.25 150 THR A CA 1
ATOM 1141 C C . THR A 1 150 ? -13.109 5.504 -7.291 1.00 89.25 150 THR A C 1
ATOM 1143 O O . THR A 1 150 ? -13.815 4.947 -6.446 1.00 89.25 150 THR A O 1
ATOM 1146 N N . CYS A 1 151 ? -12.436 4.808 -8.212 1.00 91.19 151 CYS A N 1
ATOM 1147 C CA . CYS A 1 151 ? -12.499 3.354 -8.335 1.00 91.19 151 CYS A CA 1
ATOM 1148 C C . CYS A 1 151 ? -11.892 2.639 -7.113 1.00 91.19 151 CYS A C 1
ATOM 1150 O O . CYS A 1 151 ? -12.548 1.782 -6.510 1.00 91.19 151 CYS A O 1
ATOM 1152 N N . SER A 1 152 ? -10.675 3.023 -6.715 1.00 89.19 152 SER A N 1
ATOM 1153 C CA . SER A 1 152 ? -9.980 2.508 -5.531 1.00 89.19 152 SER A CA 1
ATOM 1154 C C . SER A 1 152 ? -10.741 2.889 -4.265 1.00 89.19 152 SER A C 1
ATOM 1156 O O . SER A 1 152 ? -11.097 2.005 -3.487 1.00 89.19 152 SER A O 1
ATOM 1158 N N . GLY A 1 153 ? -11.090 4.170 -4.099 1.00 87.25 153 GLY A N 1
ATOM 1159 C CA . GLY A 1 153 ? -11.812 4.675 -2.928 1.00 87.25 153 GLY A CA 1
ATOM 1160 C C . GLY A 1 153 ? -13.129 3.937 -2.677 1.00 87.25 153 GLY A C 1
ATOM 1161 O O . GLY A 1 153 ? -13.405 3.524 -1.550 1.00 87.25 153 GLY A O 1
ATOM 1162 N N . THR A 1 154 ? -13.904 3.655 -3.730 1.00 90.19 154 THR A N 1
ATOM 1163 C CA . THR A 1 154 ? -15.158 2.889 -3.611 1.00 90.19 154 THR A CA 1
ATOM 1164 C C . THR A 1 154 ? -14.915 1.442 -3.174 1.00 90.19 154 THR A C 1
ATOM 1166 O O . THR A 1 154 ? -15.599 0.942 -2.275 1.00 90.19 154 THR A O 1
ATOM 1169 N N . ALA A 1 155 ? -13.949 0.751 -3.790 1.00 91.94 155 ALA A N 1
ATOM 1170 C CA . ALA A 1 155 ? -13.642 -0.646 -3.476 1.00 91.94 155 ALA A CA 1
ATOM 1171 C C . ALA A 1 155 ? -13.110 -0.799 -2.040 1.00 91.94 155 ALA A C 1
ATOM 1173 O O . ALA A 1 155 ? -13.592 -1.633 -1.269 1.00 91.94 155 ALA A O 1
ATOM 1174 N N . VAL A 1 156 ? -12.162 0.059 -1.671 1.00 92.50 156 VAL A N 1
ATOM 1175 C CA . VAL A 1 156 ? -11.515 0.102 -0.358 1.00 92.50 156 VAL A CA 1
ATOM 1176 C C . VAL A 1 156 ? -12.511 0.508 0.723 1.00 92.50 156 VAL A C 1
ATOM 1178 O O . VAL A 1 156 ? -12.590 -0.152 1.759 1.00 92.50 156 VAL A O 1
ATOM 1181 N N . GLY A 1 157 ? -13.326 1.537 0.480 1.00 90.38 157 GLY A N 1
ATOM 1182 C CA . GLY A 1 157 ? -14.352 1.981 1.421 1.00 90.38 157 GLY A CA 1
ATOM 1183 C C . GLY A 1 157 ? -15.412 0.907 1.673 1.00 90.38 157 GLY A C 1
ATOM 1184 O O . GLY A 1 157 ? -15.750 0.634 2.825 1.00 90.38 157 GLY A O 1
ATOM 1185 N N . THR A 1 158 ? -15.872 0.223 0.619 1.00 92.44 158 THR A N 1
ATOM 1186 C CA . THR A 1 158 ? -16.829 -0.893 0.741 1.00 92.44 158 THR A CA 1
ATOM 1187 C C . THR A 1 158 ? -16.248 -2.032 1.578 1.00 92.44 158 THR A C 1
ATOM 1189 O O . THR A 1 158 ? -16.901 -2.518 2.503 1.00 92.44 158 THR A O 1
ATOM 1192 N N . TYR A 1 159 ? -15.007 -2.440 1.294 1.00 95.31 159 TYR A N 1
ATOM 1193 C CA . TYR A 1 159 ? -14.349 -3.510 2.039 1.00 95.31 159 TYR A CA 1
ATOM 1194 C C . TYR A 1 159 ? -14.082 -3.121 3.499 1.00 95.31 159 TYR A C 1
ATOM 1196 O O . TYR A 1 159 ? -14.296 -3.937 4.398 1.00 95.31 159 TYR A O 1
ATOM 1204 N N . THR A 1 160 ? -13.666 -1.876 3.743 1.00 93.50 160 THR A N 1
ATOM 1205 C CA . THR A 1 160 ? -13.434 -1.334 5.090 1.00 93.50 160 THR A CA 1
ATOM 1206 C C . THR A 1 160 ? -14.711 -1.382 5.922 1.00 93.50 160 THR A C 1
ATOM 1208 O O . THR A 1 160 ? -14.705 -1.960 7.008 1.00 93.50 160 THR A O 1
ATOM 1211 N N . ASN A 1 161 ? -15.826 -0.884 5.383 1.00 91.12 161 ASN A N 1
ATOM 1212 C CA . ASN A 1 161 ? -17.121 -0.899 6.067 1.00 91.12 161 ASN A CA 1
ATOM 1213 C C . ASN A 1 161 ? -17.624 -2.309 6.379 1.00 91.12 161 ASN A C 1
ATOM 1215 O O . ASN A 1 161 ? -18.207 -2.535 7.436 1.00 91.12 161 ASN A O 1
ATOM 1219 N N . ALA A 1 162 ? -17.399 -3.258 5.471 1.00 93.12 162 ALA A N 1
ATOM 1220 C CA . ALA A 1 162 ? -17.860 -4.628 5.647 1.00 93.12 162 ALA A CA 1
ATOM 1221 C C . ALA A 1 162 ? -17.037 -5.425 6.675 1.00 93.12 162 ALA A C 1
ATOM 1223 O O . ALA A 1 162 ? -17.549 -6.397 7.230 1.00 93.12 162 ALA A O 1
ATOM 1224 N N . ASN A 1 163 ? -15.767 -5.066 6.904 1.00 95.19 163 ASN A N 1
ATOM 1225 C CA . ASN A 1 163 ? -14.833 -5.953 7.603 1.00 95.19 163 ASN A CA 1
ATOM 1226 C C . ASN A 1 163 ? -14.133 -5.330 8.813 1.00 95.19 163 ASN A C 1
ATOM 1228 O O . ASN A 1 163 ? -13.914 -6.050 9.782 1.00 95.19 163 ASN A O 1
ATOM 1232 N N . LEU A 1 164 ? -13.817 -4.030 8.812 1.00 92.75 164 LEU A N 1
ATOM 1233 C CA . LEU A 1 164 ? -12.991 -3.432 9.870 1.00 92.75 164 LEU A CA 1
ATOM 1234 C C . LEU A 1 164 ? -13.660 -3.500 11.249 1.00 92.75 164 LEU A C 1
ATOM 1236 O O . LEU A 1 164 ? -12.992 -3.786 12.235 1.00 92.75 164 LEU A O 1
ATOM 1240 N N . SER A 1 165 ? -14.978 -3.298 11.325 1.00 89.00 165 SER A N 1
ATOM 1241 C CA . SER A 1 165 ? -15.734 -3.432 12.579 1.00 89.00 165 SER A CA 1
ATOM 1242 C C . SER A 1 165 ? -15.825 -4.878 13.075 1.00 89.00 165 SER A C 1
ATOM 1244 O O . SER A 1 165 ? -15.926 -5.105 14.277 1.00 89.00 165 SER A O 1
ATOM 1246 N N . ALA A 1 166 ? -15.791 -5.852 12.161 1.00 89.06 166 ALA A N 1
ATOM 1247 C CA . ALA A 1 166 ? -15.953 -7.267 12.478 1.00 89.06 166 ALA A CA 1
ATOM 1248 C C . ALA A 1 166 ? -14.640 -7.933 12.912 1.00 89.06 166 ALA A C 1
ATOM 1250 O O . ALA A 1 166 ? -14.663 -8.805 13.776 1.00 89.06 166 ALA A O 1
ATOM 1251 N N . THR A 1 167 ? -13.509 -7.552 12.312 1.00 91.62 167 THR A N 1
ATOM 1252 C CA . THR A 1 167 ? -12.197 -8.160 12.598 1.00 91.62 167 THR A CA 1
ATOM 1253 C C . THR A 1 167 ? -11.265 -7.260 13.396 1.00 91.62 167 THR A C 1
ATOM 1255 O O . THR A 1 167 ? -10.310 -7.747 13.989 1.00 91.62 167 THR A O 1
ATOM 1258 N N . GLY A 1 168 ? -11.495 -5.944 13.402 1.00 92.44 168 GLY A N 1
ATOM 1259 C CA . GLY A 1 168 ? -10.566 -4.964 13.973 1.00 92.44 168 GLY A CA 1
ATOM 1260 C C . GLY A 1 168 ? -9.270 -4.790 13.171 1.00 92.44 168 GLY A C 1
ATOM 1261 O O . GLY A 1 168 ? -8.439 -3.955 13.534 1.00 92.44 168 GLY A O 1
ATOM 1262 N N . CYS A 1 169 ? -9.093 -5.555 12.088 1.00 96.19 169 CYS A N 1
ATOM 1263 C CA . CYS A 1 169 ? -7.888 -5.561 11.273 1.00 96.19 169 CYS A CA 1
ATOM 1264 C C . CYS A 1 169 ? -8.195 -5.925 9.815 1.00 96.19 169 CYS A C 1
ATOM 1266 O O . CYS A 1 169 ? -8.826 -6.946 9.523 1.00 96.19 169 CYS A O 1
ATOM 1268 N N . ILE A 1 170 ? -7.720 -5.098 8.886 1.00 97.50 170 ILE A N 1
ATOM 1269 C CA . ILE A 1 170 ? -7.725 -5.391 7.449 1.00 97.50 170 ILE A CA 1
ATOM 1270 C C . ILE A 1 170 ? -6.399 -4.974 6.822 1.00 97.50 170 ILE A C 1
ATOM 1272 O O . ILE A 1 170 ? -5.732 -4.059 7.301 1.00 97.50 170 ILE A O 1
ATOM 1276 N N . GLU A 1 171 ? -6.047 -5.619 5.719 1.00 97.81 171 GLU A N 1
ATOM 1277 C CA . GLU A 1 171 ? -4.903 -5.244 4.897 1.00 97.81 171 GLU A CA 1
ATOM 1278 C C . GLU A 1 171 ? -5.354 -5.011 3.464 1.00 97.81 171 GLU A C 1
ATOM 1280 O O . GLU A 1 171 ? -6.163 -5.769 2.925 1.00 97.81 171 GLU A O 1
ATOM 1285 N N . PHE A 1 172 ? -4.793 -3.984 2.842 1.00 97.31 172 PHE A N 1
ATOM 1286 C CA . PHE A 1 172 ? -4.970 -3.676 1.434 1.00 97.31 172 PHE A CA 1
ATOM 1287 C C . PHE A 1 172 ? -3.650 -3.829 0.704 1.00 97.31 172 PHE A C 1
ATOM 1289 O O . PHE A 1 172 ? -2.601 -3.456 1.223 1.00 97.31 172 PHE A O 1
ATOM 1296 N N . SER A 1 173 ? -3.717 -4.348 -0.516 1.00 95.75 173 SER A N 1
ATOM 1297 C CA . SER A 1 173 ? -2.602 -4.336 -1.446 1.00 95.75 173 SER A CA 1
ATOM 1298 C C . SER A 1 173 ? -2.983 -3.554 -2.693 1.00 95.75 173 SER A C 1
ATOM 1300 O O . SER A 1 173 ? -3.983 -3.870 -3.342 1.00 95.75 173 SER A O 1
ATOM 1302 N N . TRP A 1 174 ? -2.171 -2.556 -3.033 1.00 94.69 174 TRP A N 1
ATOM 1303 C CA . TRP A 1 174 ? -2.244 -1.854 -4.312 1.00 94.69 174 TRP A CA 1
ATOM 1304 C C . TRP A 1 174 ? -1.045 -2.258 -5.149 1.00 94.69 174 TRP A C 1
ATOM 1306 O O . TRP A 1 174 ? 0.086 -2.070 -4.717 1.00 94.69 174 TRP A O 1
ATOM 1316 N N . THR A 1 175 ? -1.291 -2.806 -6.336 1.00 94.88 175 THR A N 1
ATOM 1317 C CA . THR A 1 175 ? -0.257 -3.015 -7.356 1.00 94.88 175 THR A CA 1
ATOM 1318 C C . THR A 1 175 ? -0.479 -2.008 -8.472 1.00 94.88 175 THR A C 1
ATOM 1320 O O . THR A 1 175 ? -1.445 -2.115 -9.229 1.00 94.88 175 THR A O 1
ATOM 1323 N N . VAL A 1 176 ? 0.393 -1.011 -8.536 1.00 94.38 176 VAL A N 1
ATOM 1324 C CA . VAL A 1 176 ? 0.384 0.081 -9.509 1.00 94.38 176 VAL A CA 1
ATOM 1325 C C . VAL A 1 176 ? 1.284 -0.334 -10.667 1.00 94.38 176 VAL A C 1
ATOM 1327 O O . VAL A 1 176 ? 2.470 -0.557 -10.452 1.00 94.38 176 VAL A O 1
ATOM 1330 N N . GLY A 1 177 ? 0.724 -0.528 -11.863 1.00 91.94 177 GLY A N 1
ATOM 1331 C CA . GLY A 1 177 ? 1.467 -0.944 -13.062 1.00 91.94 177 GLY A CA 1
ATOM 1332 C C . GLY A 1 177 ? 1.714 0.199 -14.047 1.00 91.94 177 GLY A C 1
ATOM 1333 O O . GLY A 1 177 ? 1.684 1.365 -13.690 1.00 91.94 177 GLY A O 1
ATOM 1334 N N . THR A 1 178 ? 1.895 -0.087 -15.333 1.00 83.75 178 THR A N 1
ATOM 1335 C CA . THR A 1 178 ? 2.007 0.975 -16.357 1.00 83.75 178 THR A CA 1
ATOM 1336 C C . THR A 1 178 ? 0.664 1.426 -16.933 1.00 83.75 178 THR A C 1
ATOM 1338 O O . THR A 1 178 ? 0.592 2.486 -17.549 1.00 83.75 178 THR A O 1
ATOM 1341 N N . ALA A 1 179 ? -0.412 0.658 -16.730 1.00 86.06 179 ALA A N 1
ATOM 1342 C CA . ALA A 1 179 ? -1.725 0.935 -17.327 1.00 86.06 179 ALA A CA 1
ATOM 1343 C C . ALA A 1 179 ? -2.891 0.986 -16.326 1.00 86.06 179 ALA A C 1
ATOM 1345 O O . ALA A 1 179 ? -3.947 1.538 -16.637 1.00 86.06 179 ALA A O 1
ATOM 1346 N N . ALA A 1 180 ? -2.736 0.371 -15.154 1.00 92.56 180 ALA A N 1
ATOM 1347 C CA . ALA A 1 180 ? -3.823 0.184 -14.206 1.00 92.56 180 ALA A CA 1
ATOM 1348 C C . ALA A 1 180 ? -3.301 -0.027 -12.782 1.00 92.56 180 ALA A C 1
ATOM 1350 O O . ALA A 1 180 ? -2.142 -0.392 -12.571 1.00 92.56 180 ALA A O 1
ATOM 1351 N N . VAL A 1 181 ? -4.209 0.137 -11.822 1.00 93.88 181 VAL A N 1
ATOM 1352 C CA . VAL A 1 181 ? -4.013 -0.176 -10.408 1.00 93.88 181 VAL A CA 1
ATOM 1353 C C . VAL A 1 181 ? -4.878 -1.377 -10.046 1.00 93.88 181 VAL A C 1
ATOM 1355 O O . VAL A 1 181 ? -6.102 -1.341 -10.183 1.00 93.88 181 VAL A O 1
ATOM 1358 N N . THR A 1 182 ? -4.251 -2.446 -9.570 1.00 94.94 182 THR A N 1
ATOM 1359 C CA . THR A 1 182 ? -4.954 -3.599 -8.996 1.00 94.94 182 THR A CA 1
ATOM 1360 C C . THR A 1 182 ? -5.095 -3.402 -7.495 1.00 94.94 182 THR A C 1
ATOM 1362 O O . THR A 1 182 ? -4.101 -3.160 -6.814 1.00 94.94 182 THR A O 1
ATOM 1365 N N . VAL A 1 183 ? -6.317 -3.529 -6.983 1.00 95.69 183 VAL A N 1
ATOM 1366 C CA . VAL A 1 183 ? -6.649 -3.403 -5.563 1.00 95.69 183 VAL A CA 1
ATOM 1367 C C . VAL A 1 183 ? -7.099 -4.755 -5.029 1.00 95.69 183 VAL A C 1
ATOM 1369 O O . VAL A 1 183 ? -8.053 -5.360 -5.531 1.00 95.69 183 VAL A O 1
ATOM 1372 N N . CYS A 1 184 ? -6.433 -5.204 -3.976 1.00 96.50 184 CYS A N 1
ATOM 1373 C CA . CYS A 1 184 ? -6.733 -6.438 -3.271 1.00 96.50 184 CYS A CA 1
ATOM 1374 C C . CYS A 1 184 ? -6.859 -6.171 -1.774 1.00 96.50 184 CYS A C 1
ATOM 1376 O O . CYS A 1 184 ? -6.312 -5.192 -1.269 1.00 96.50 184 CYS A O 1
ATOM 1378 N N . ALA A 1 185 ? -7.544 -7.049 -1.048 1.00 97.50 185 ALA A N 1
ATOM 1379 C CA . ALA A 1 185 ? -7.641 -6.936 0.400 1.00 97.50 185 ALA A CA 1
ATOM 1380 C C . ALA A 1 185 ? -7.765 -8.285 1.094 1.00 97.50 185 ALA A C 1
ATOM 1382 O O . ALA A 1 185 ? -8.206 -9.271 0.504 1.00 97.50 185 ALA A O 1
ATOM 1383 N N . ARG A 1 186 ? -7.425 -8.311 2.378 1.00 97.12 186 ARG A N 1
ATOM 1384 C CA . ARG A 1 186 ? -7.726 -9.428 3.270 1.00 97.12 186 ARG A CA 1
ATOM 1385 C C . ARG A 1 186 ? -8.061 -8.946 4.666 1.00 97.12 186 ARG A C 1
ATOM 1387 O O . ARG A 1 186 ? -7.879 -7.783 5.016 1.00 97.12 186 ARG A O 1
ATOM 1394 N N . LYS A 1 187 ? -8.617 -9.861 5.447 1.00 96.81 187 LYS A N 1
ATOM 1395 C CA . LYS A 1 187 ? -8.703 -9.720 6.897 1.00 96.81 187 LYS A CA 1
ATOM 1396 C C . LYS A 1 187 ? -7.362 -10.131 7.493 1.00 96.81 187 LYS A C 1
ATOM 1398 O O . LYS A 1 187 ? -6.728 -11.054 6.979 1.00 96.81 187 LYS A O 1
ATOM 1403 N N . CYS A 1 188 ? -6.992 -9.457 8.566 1.00 90.56 188 CYS A N 1
ATOM 1404 C CA . CYS A 1 188 ? -6.095 -9.975 9.583 1.00 90.56 188 CYS A CA 1
ATOM 1405 C C . CYS A 1 188 ? -6.949 -10.291 10.829 1.00 90.56 188 CYS A C 1
ATOM 1407 O O . CYS A 1 188 ? -6.441 -11.038 11.680 1.00 90.56 188 CYS A O 1
#

Sequence (188 aa):
MTKLLGSLTLISLFLAGCSNESSTKIDGSNDSAAVEKLGSNHLLFTYEDVQEAQRKIESASNSLITEAIEDISSYPDCTSIRSIVKISNGKAELTEFSYIDTNNRVLALYQWDDIRGAFKLYGGSILPIIGGCPDGFAFLKLCSYSDFSTCSGTAVGTYTNANLSATGCIEFSWTVGTAAVTVCARKC